Protein AF-A0A351D1F2-F1 (afdb_monomer)

Radius of gyration: 29.06 Å; Cα contacts (8 Å, |Δi|>4): 322; chains: 1; bounding box: 49×37×107 Å

Sequence (214 aa):
MNNKQIAATTITASLMAATLLISGVIGAQEQTVPGSGFAAIPGLVGGQDVTGPYEVVENWPKPLSESLPGHEGWTYSVTMDVFAESPDRVFLVQNGELPLIEERPDPIWLPELGRGMQYPNFRLPLRQAGGSIPNGDKLEDEGVGRPGIDWRYEHCVLVVDAGGNIVEEWSQWDHLWYRPHDIEISPYDPEKHVWIVDADGHFVAKFTNDGSEL

pLDDT: mean 84.26, std 18.61, range [39.56, 98.69]

Structure (mmCIF, N/CA/C/O backbone):
data_AF-A0A351D1F2-F1
#
_entry.id   AF-A0A351D1F2-F1
#
loop_
_atom_site.group_PDB
_atom_site.id
_atom_site.type_symbol
_atom_site.label_atom_id
_atom_site.label_alt_id
_atom_site.label_comp_id
_atom_site.label_asym_id
_atom_site.label_entity_id
_atom_site.label_seq_id
_atom_site.pdbx_PDB_ins_code
_atom_site.Cartn_x
_atom_site.Cartn_y
_atom_site.Cartn_z
_atom_site.occupancy
_atom_site.B_iso_or_equiv
_atom_site.auth_seq_id
_atom_site.auth_comp_id
_atom_site.auth_asym_id
_atom_site.auth_atom_id
_atom_site.pdbx_PDB_model_num
ATOM 1 N N . MET A 1 1 ? 20.630 -13.566 82.109 1.00 51.69 1 MET A N 1
ATOM 2 C CA . MET A 1 1 ? 19.947 -12.734 81.091 1.00 51.69 1 MET A CA 1
ATOM 3 C C . MET A 1 1 ? 18.543 -12.433 81.584 1.00 51.69 1 MET A C 1
ATOM 5 O O . MET A 1 1 ? 17.847 -13.362 81.966 1.00 51.69 1 MET A O 1
ATOM 9 N N . ASN A 1 2 ? 18.167 -11.155 81.669 1.00 47.19 2 ASN A N 1
ATOM 10 C CA . ASN A 1 2 ? 16.883 -10.720 82.237 1.00 47.19 2 ASN A CA 1
ATOM 11 C C . ASN A 1 2 ? 15.710 -11.026 81.289 1.00 47.19 2 ASN A C 1
ATOM 13 O O . ASN A 1 2 ? 15.848 -10.865 80.079 1.00 47.19 2 ASN A O 1
ATOM 17 N N . ASN A 1 3 ? 14.533 -11.355 81.834 1.00 50.91 3 ASN A N 1
ATOM 18 C CA . ASN A 1 3 ? 13.312 -11.702 81.078 1.00 50.91 3 ASN A CA 1
ATOM 19 C C . ASN A 1 3 ? 12.874 -10.636 80.048 1.00 50.91 3 ASN A C 1
ATOM 21 O O . ASN A 1 3 ? 12.208 -10.960 79.069 1.00 50.91 3 ASN A O 1
ATOM 25 N N . LYS A 1 4 ? 13.300 -9.375 80.216 1.00 47.03 4 LYS A N 1
ATOM 26 C CA . LYS A 1 4 ? 13.090 -8.289 79.240 1.00 47.03 4 LYS A CA 1
ATOM 27 C C . LYS A 1 4 ? 13.958 -8.413 77.977 1.00 47.03 4 LYS A C 1
ATOM 29 O O . LYS A 1 4 ? 13.533 -7.974 76.917 1.00 47.03 4 LYS A O 1
ATOM 34 N N . GLN A 1 5 ? 15.141 -9.024 78.071 1.00 45.56 5 GLN A N 1
ATOM 35 C CA . GLN A 1 5 ? 15.983 -9.309 76.904 1.00 45.56 5 GLN A CA 1
ATOM 36 C C . GLN A 1 5 ? 15.447 -10.498 76.106 1.00 45.56 5 GLN A C 1
ATOM 38 O O . GLN A 1 5 ? 15.465 -10.449 74.887 1.00 45.56 5 GLN A O 1
ATOM 43 N N . ILE A 1 6 ? 14.881 -11.509 76.775 1.00 52.81 6 ILE A N 1
ATOM 44 C CA . ILE A 1 6 ? 14.281 -12.674 76.107 1.00 52.81 6 ILE A CA 1
ATOM 45 C C . ILE A 1 6 ? 13.068 -12.242 75.267 1.00 52.81 6 ILE A C 1
ATOM 47 O O . ILE A 1 6 ? 13.008 -12.570 74.088 1.00 52.81 6 ILE A O 1
ATOM 51 N N . ALA A 1 7 ? 12.171 -11.415 75.816 1.00 49.50 7 ALA A N 1
ATOM 52 C CA . ALA A 1 7 ? 11.004 -10.911 75.083 1.00 49.50 7 ALA A CA 1
ATOM 53 C C . ALA A 1 7 ? 11.375 -10.045 73.861 1.00 49.50 7 ALA A C 1
ATOM 55 O O . ALA A 1 7 ? 10.758 -10.172 72.804 1.00 49.50 7 ALA A O 1
ATOM 56 N N . ALA A 1 8 ? 12.410 -9.204 73.969 1.00 46.81 8 ALA A N 1
ATOM 57 C CA . ALA A 1 8 ? 12.888 -8.398 72.846 1.00 46.81 8 ALA A CA 1
ATOM 58 C C . ALA A 1 8 ? 13.516 -9.265 71.738 1.00 46.81 8 ALA A C 1
ATOM 60 O O . ALA A 1 8 ? 13.273 -9.030 70.554 1.00 46.81 8 ALA A O 1
ATOM 61 N N . THR A 1 9 ? 14.261 -10.315 72.094 1.00 51.94 9 THR A N 1
ATOM 62 C CA . THR A 1 9 ? 14.858 -11.234 71.112 1.00 51.94 9 THR A CA 1
ATOM 63 C C . THR A 1 9 ? 13.798 -12.081 70.399 1.00 51.94 9 THR A C 1
ATOM 65 O O . THR A 1 9 ? 13.908 -12.294 69.193 1.00 51.94 9 THR A O 1
ATOM 68 N N . THR A 1 10 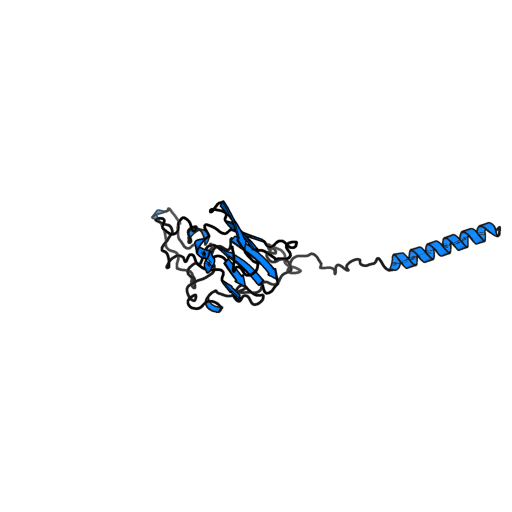? 12.727 -12.498 71.084 1.00 53.22 10 THR A N 1
ATOM 69 C CA . THR A 1 10 ? 11.648 -13.290 70.464 1.00 53.22 10 THR A CA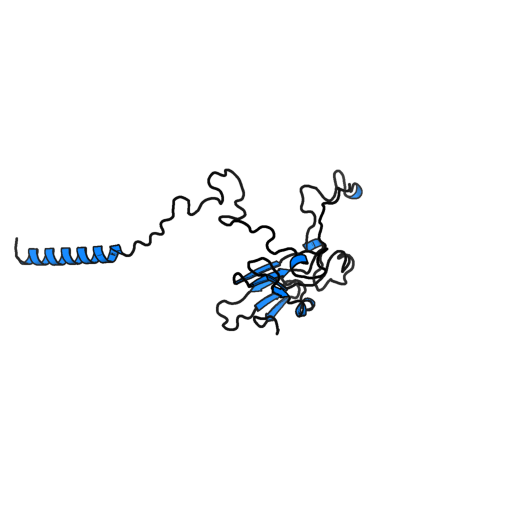 1
ATOM 70 C C . THR A 1 10 ? 10.791 -12.464 69.497 1.00 53.22 10 THR A C 1
ATOM 72 O O . THR A 1 10 ? 10.438 -12.957 68.427 1.00 53.22 10 THR A O 1
ATOM 75 N N . ILE A 1 11 ? 10.508 -11.192 69.808 1.00 54.59 11 ILE A N 1
ATOM 76 C CA . ILE A 1 11 ? 9.732 -10.304 68.919 1.00 54.59 11 ILE A CA 1
ATOM 77 C C . ILE A 1 11 ? 10.533 -9.963 67.653 1.00 54.59 11 ILE A C 1
ATOM 79 O 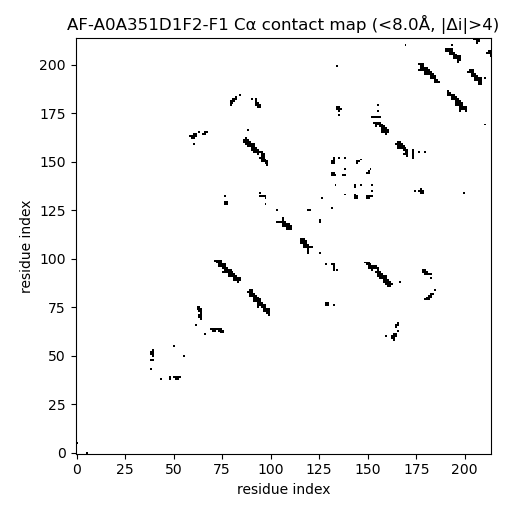O . ILE A 1 11 ? 9.989 -9.992 66.552 1.00 54.59 11 ILE A O 1
ATOM 83 N N . THR A 1 12 ? 11.842 -9.734 67.785 1.00 54.41 12 THR A N 1
ATOM 84 C CA . THR A 1 12 ? 12.715 -9.409 66.643 1.00 54.41 12 THR A CA 1
ATOM 85 C C . THR A 1 12 ? 12.908 -10.612 65.708 1.00 54.41 12 THR A C 1
ATOM 87 O O . THR A 1 12 ? 12.851 -10.461 64.490 1.00 54.41 12 THR A O 1
ATOM 90 N N . ALA A 1 13 ? 13.040 -11.826 66.259 1.00 54.19 13 ALA A N 1
ATOM 91 C CA . ALA A 1 13 ? 13.131 -13.054 65.464 1.00 54.19 13 ALA A CA 1
ATOM 92 C C . ALA A 1 13 ? 11.822 -13.377 64.717 1.00 54.19 13 ALA A C 1
ATOM 94 O O . ALA A 1 13 ? 11.857 -13.823 63.572 1.00 54.19 13 ALA A O 1
ATOM 95 N N . SER A 1 14 ? 10.670 -13.095 65.331 1.00 54.94 14 SER A N 1
ATOM 96 C CA . SER A 1 14 ? 9.350 -13.315 64.720 1.00 54.94 14 SER A CA 1
ATOM 97 C C . SER A 1 14 ? 9.074 -12.335 63.573 1.00 54.94 14 SER A C 1
ATOM 99 O O . SER A 1 14 ? 8.525 -12.724 62.545 1.00 54.94 14 SER A O 1
ATOM 101 N N . LEU A 1 15 ? 9.504 -11.075 63.715 1.00 53.22 15 LEU A N 1
ATOM 102 C CA . LEU A 1 15 ? 9.356 -10.055 62.674 1.00 53.22 15 LEU A CA 1
ATOM 103 C C . LEU A 1 15 ? 10.316 -10.291 61.494 1.00 53.22 15 LEU A C 1
ATOM 105 O O . LEU A 1 15 ? 9.923 -10.074 60.349 1.00 53.22 15 LEU A O 1
ATOM 109 N N . MET A 1 16 ? 11.530 -10.805 61.750 1.00 52.66 16 MET A N 1
ATOM 110 C CA . MET A 1 16 ? 12.455 -11.272 60.702 1.00 52.66 16 MET A CA 1
ATOM 111 C C . MET A 1 16 ? 11.923 -12.505 59.962 1.00 52.66 16 MET A C 1
ATOM 113 O O . MET A 1 16 ? 12.018 -12.564 58.741 1.00 52.66 16 MET A O 1
ATOM 117 N N . ALA A 1 17 ? 11.316 -13.468 60.662 1.00 54.16 17 ALA A N 1
ATOM 118 C CA . ALA A 1 17 ? 10.712 -14.640 60.023 1.00 54.16 17 ALA A CA 1
ATOM 119 C C . ALA A 1 17 ? 9.493 -14.271 59.154 1.00 54.16 17 ALA A C 1
ATOM 121 O O . ALA A 1 17 ? 9.333 -14.808 58.062 1.00 54.16 17 ALA A O 1
ATOM 122 N N . ALA A 1 18 ? 8.669 -13.311 59.591 1.00 55.03 18 ALA A N 1
ATOM 123 C CA . ALA A 1 18 ? 7.529 -12.827 58.811 1.00 55.03 18 ALA A CA 1
ATOM 124 C C . ALA A 1 18 ? 7.950 -12.004 57.577 1.00 55.03 18 ALA A C 1
ATOM 126 O O . ALA A 1 18 ? 7.342 -12.138 56.518 1.00 55.03 18 ALA A O 1
ATOM 127 N N . THR A 1 19 ? 9.018 -11.204 57.669 1.00 53.53 19 THR A N 1
ATOM 128 C CA . THR A 1 19 ? 9.564 -10.476 56.505 1.00 53.53 19 THR A CA 1
ATOM 129 C C . THR A 1 19 ? 10.278 -11.403 55.520 1.00 53.53 19 THR A C 1
ATOM 131 O O . THR A 1 19 ? 10.147 -11.207 54.317 1.00 53.53 19 THR A O 1
ATOM 134 N N . LEU A 1 20 ? 10.939 -12.468 55.984 1.00 52.06 20 LEU A N 1
ATOM 135 C CA . LEU A 1 20 ? 11.520 -13.499 55.111 1.00 52.06 20 LEU A CA 1
ATOM 136 C C . LEU A 1 20 ? 10.461 -14.341 54.375 1.00 52.06 20 LEU A C 1
ATOM 138 O O . LEU A 1 20 ? 10.719 -14.788 53.261 1.00 52.06 20 LEU A O 1
ATOM 142 N N . LEU A 1 21 ? 9.263 -14.514 54.946 1.00 50.41 21 LEU A N 1
ATOM 143 C CA . LEU A 1 21 ? 8.155 -15.232 54.300 1.00 50.41 21 LEU A CA 1
ATOM 144 C C . LEU A 1 21 ? 7.384 -14.376 53.279 1.00 50.41 21 LEU A C 1
ATOM 146 O O . LEU A 1 21 ? 6.877 -14.920 52.304 1.00 50.41 21 LEU A O 1
ATOM 150 N N . ILE A 1 22 ? 7.335 -13.051 53.453 1.00 49.88 22 ILE A N 1
ATOM 151 C CA . ILE A 1 22 ? 6.713 -12.129 52.481 1.00 49.88 22 ILE A CA 1
ATOM 152 C C . ILE A 1 22 ? 7.669 -11.830 51.313 1.00 49.88 22 ILE A C 1
ATOM 154 O O . ILE A 1 22 ? 7.234 -11.729 50.167 1.00 49.88 22 ILE A O 1
ATOM 158 N N . SER A 1 23 ? 8.979 -11.783 51.564 1.00 45.03 23 SER A N 1
ATOM 159 C CA . SER A 1 23 ? 9.993 -11.605 50.513 1.00 45.03 23 SER A CA 1
ATOM 160 C C . SER A 1 23 ? 10.193 -12.841 49.625 1.00 45.03 23 SER A C 1
ATOM 162 O O . SER A 1 23 ? 10.800 -12.732 48.566 1.00 45.03 23 SER A O 1
ATOM 164 N N . GLY A 1 24 ? 9.672 -14.010 50.018 1.00 43.47 24 GLY A N 1
ATOM 165 C CA . GLY A 1 24 ? 9.781 -15.257 49.250 1.00 43.47 24 GLY A CA 1
ATOM 166 C C . GLY A 1 24 ? 8.845 -15.370 48.040 1.00 43.47 24 GLY A C 1
ATOM 167 O O . GLY A 1 24 ? 8.938 -16.354 47.312 1.00 43.47 24 GLY A O 1
ATOM 168 N N . VAL A 1 25 ? 7.949 -14.399 47.814 1.00 49.19 25 VAL A N 1
ATOM 169 C CA . VAL A 1 25 ? 6.978 -14.416 46.695 1.00 49.19 25 VAL A CA 1
ATOM 170 C C . VAL A 1 25 ? 7.246 -13.312 45.660 1.00 49.19 25 VAL A C 1
ATOM 172 O O . VAL A 1 25 ? 6.655 -13.314 44.586 1.00 49.19 25 VAL A O 1
ATOM 175 N N . ILE A 1 26 ? 8.212 -12.419 45.896 1.00 49.19 26 ILE A N 1
ATOM 176 C CA . ILE A 1 26 ? 8.682 -11.470 44.872 1.00 49.19 26 ILE A CA 1
ATOM 177 C C . ILE A 1 26 ? 9.966 -12.033 44.268 1.00 49.19 26 ILE A C 1
ATOM 179 O O . ILE A 1 26 ? 11.075 -11.563 44.495 1.00 49.19 26 ILE A O 1
ATOM 183 N N . GLY A 1 27 ? 9.774 -13.124 43.538 1.00 47.28 27 GLY A N 1
ATOM 184 C CA . GLY A 1 27 ? 10.793 -13.817 42.768 1.00 47.28 27 GLY A CA 1
ATOM 185 C C . GLY A 1 27 ? 10.308 -14.092 41.352 1.00 47.28 27 GLY A C 1
ATOM 186 O O . GLY A 1 27 ? 10.607 -15.145 40.812 1.00 47.28 27 GLY A O 1
ATOM 187 N N . ALA A 1 28 ? 9.561 -13.167 40.743 1.00 45.38 28 ALA A N 1
ATOM 188 C CA . ALA A 1 28 ? 9.497 -13.091 39.287 1.00 45.38 28 ALA A CA 1
ATOM 189 C C . ALA A 1 28 ? 10.747 -12.345 38.800 1.00 45.38 28 ALA A C 1
ATOM 191 O O . ALA A 1 28 ? 10.679 -11.246 38.258 1.00 45.38 28 ALA A O 1
ATOM 192 N N . GLN A 1 29 ? 11.917 -12.928 39.060 1.00 45.16 29 GLN A N 1
ATOM 193 C CA . GLN A 1 29 ? 13.027 -12.708 38.158 1.00 45.16 29 GLN A CA 1
ATOM 194 C C . GLN A 1 29 ? 12.646 -13.540 36.942 1.00 45.16 29 GLN A C 1
ATOM 196 O O . GLN A 1 29 ? 12.665 -14.768 37.022 1.00 45.16 29 GLN A O 1
ATOM 201 N N . GLU A 1 30 ? 12.190 -12.878 35.875 1.00 48.12 30 GLU A N 1
ATOM 202 C CA . GLU A 1 30 ? 12.117 -13.497 34.556 1.00 48.12 30 GLU A CA 1
ATOM 203 C C . GLU A 1 30 ? 13.394 -14.307 34.391 1.00 48.12 30 GLU A C 1
ATOM 205 O O . GLU A 1 30 ? 14.506 -13.763 34.410 1.00 48.12 30 GLU A O 1
ATOM 210 N N . GLN A 1 31 ? 13.232 -15.627 34.340 1.00 43.44 31 GLN A N 1
ATOM 211 C CA . GLN A 1 31 ? 14.317 -16.521 34.023 1.00 43.44 31 GLN A CA 1
ATOM 212 C C . GLN A 1 31 ? 14.597 -16.281 32.546 1.00 43.44 31 GLN A C 1
ATOM 214 O O . GLN A 1 31 ? 14.077 -16.956 31.665 1.00 43.44 31 GLN A O 1
ATOM 219 N N . THR A 1 32 ? 15.375 -15.236 32.301 1.00 47.03 32 THR A N 1
ATOM 220 C CA . THR A 1 32 ? 16.049 -14.959 31.051 1.00 47.03 32 THR A CA 1
ATOM 221 C C . THR A 1 32 ? 16.937 -16.170 30.813 1.00 47.03 32 THR A C 1
ATOM 223 O O . THR A 1 32 ? 18.015 -16.322 31.391 1.00 47.03 32 THR A O 1
ATOM 226 N N . VAL A 1 33 ? 16.388 -17.140 30.078 1.00 47.12 33 VAL A N 1
ATOM 227 C CA . VAL A 1 33 ? 17.104 -18.339 29.650 1.00 47.12 33 VAL A CA 1
ATOM 228 C C . VAL A 1 33 ? 18.380 -17.845 28.969 1.00 47.12 33 VAL A C 1
ATOM 230 O O . VAL A 1 33 ? 18.284 -16.923 28.159 1.00 47.12 33 VAL A O 1
ATOM 233 N N . PRO A 1 34 ? 19.570 -18.390 29.273 1.00 39.56 34 PRO A N 1
ATOM 234 C CA . PRO A 1 34 ? 20.787 -18.017 28.556 1.00 39.56 34 PRO A CA 1
ATOM 235 C C . PRO A 1 34 ? 20.541 -18.111 27.035 1.00 39.56 34 PRO A C 1
ATOM 237 O O . PRO A 1 34 ? 20.334 -19.209 26.525 1.00 39.56 34 PRO A O 1
ATOM 240 N N . GLY A 1 35 ? 20.462 -16.958 26.349 1.00 45.78 35 GLY A N 1
ATOM 241 C CA . GLY A 1 35 ? 19.899 -16.818 24.990 1.00 45.78 35 GLY A CA 1
ATOM 242 C C . GLY A 1 35 ? 18.785 -15.761 24.829 1.00 45.78 35 GLY A C 1
ATOM 243 O O . GLY A 1 35 ? 18.452 -15.396 23.708 1.00 45.78 35 GLY A O 1
ATOM 244 N N . SER A 1 36 ? 18.252 -15.189 25.912 1.00 48.44 36 SER A N 1
ATOM 245 C CA . SER A 1 36 ? 17.121 -14.240 25.911 1.00 48.44 36 SER A CA 1
ATOM 246 C C . SER A 1 36 ? 17.496 -12.779 25.593 1.00 48.44 36 SER A C 1
ATOM 248 O O . SER A 1 36 ? 17.136 -11.850 26.315 1.00 48.44 36 SER A O 1
ATOM 250 N N . GLY A 1 37 ? 18.251 -12.587 24.517 1.00 63.25 37 GLY A N 1
ATOM 251 C CA . GLY A 1 37 ? 18.625 -11.285 23.972 1.00 63.25 37 GLY A CA 1
ATOM 252 C C . GLY A 1 37 ? 19.848 -11.404 23.076 1.00 63.25 37 GLY A C 1
ATOM 253 O O . GLY A 1 37 ? 20.888 -10.852 23.408 1.00 63.25 37 GLY A O 1
ATOM 254 N N . PHE A 1 38 ? 19.782 -12.206 22.013 1.00 51.38 38 PHE A N 1
ATOM 255 C CA . PHE A 1 38 ? 20.952 -12.538 21.201 1.00 51.38 38 PHE A CA 1
ATOM 256 C C . PHE A 1 38 ? 20.513 -12.807 19.764 1.00 51.38 38 PHE A C 1
ATOM 258 O O . PHE A 1 38 ? 19.404 -13.296 19.577 1.00 51.38 38 PHE A O 1
ATOM 265 N N . ALA A 1 39 ? 21.371 -12.432 18.804 1.00 52.03 39 ALA A N 1
ATOM 266 C CA . ALA A 1 39 ? 21.183 -12.551 17.355 1.00 52.03 39 ALA A CA 1
ATOM 267 C C . ALA A 1 39 ? 20.225 -13.682 16.956 1.00 52.03 39 ALA A C 1
ATOM 269 O O . ALA A 1 39 ? 20.381 -14.787 17.484 1.00 52.03 39 ALA A O 1
ATOM 270 N N . ALA A 1 40 ? 19.316 -13.434 16.001 1.00 56.75 40 ALA A N 1
ATOM 271 C CA . ALA A 1 40 ? 18.289 -14.392 15.560 1.00 56.75 40 ALA A CA 1
ATOM 272 C C . ALA A 1 40 ? 18.792 -15.830 15.378 1.00 56.75 40 ALA A C 1
ATOM 274 O O . ALA A 1 40 ? 18.047 -16.786 15.569 1.00 56.75 40 ALA A O 1
ATOM 275 N N . ILE A 1 41 ? 20.075 -15.990 15.035 1.00 57.12 41 ILE A N 1
ATOM 276 C CA . ILE A 1 41 ? 20.732 -17.279 14.855 1.00 57.12 41 ILE A CA 1
ATOM 277 C C . ILE A 1 41 ? 21.920 -17.412 15.827 1.00 57.12 41 ILE A C 1
ATOM 279 O O . ILE A 1 41 ? 22.978 -16.802 15.610 1.00 57.12 41 ILE A O 1
ATOM 283 N N . PRO A 1 42 ? 21.808 -18.259 16.870 1.00 57.34 42 PRO A N 1
ATOM 284 C CA . PRO A 1 42 ? 22.923 -18.580 17.753 1.00 57.34 42 PRO A CA 1
ATOM 285 C C . PRO A 1 42 ? 24.131 -19.123 16.971 1.00 57.34 42 PRO A C 1
ATOM 287 O O . PRO A 1 42 ? 24.053 -20.164 16.323 1.00 57.34 42 PRO A O 1
ATOM 290 N N . GLY A 1 43 ? 25.271 -18.429 17.052 1.00 61.69 43 GLY A N 1
ATOM 291 C CA . GLY A 1 43 ? 26.533 -18.840 16.416 1.00 61.69 43 GLY A CA 1
ATOM 292 C C . GLY A 1 43 ? 26.841 -18.195 15.059 1.00 61.69 43 GLY A C 1
ATOM 293 O O . GLY A 1 43 ? 27.901 -18.475 14.496 1.00 61.69 43 GLY A O 1
ATOM 294 N N . LEU A 1 44 ? 25.979 -17.311 14.545 1.00 56.19 44 LEU A N 1
ATOM 295 C CA . LEU A 1 44 ? 26.253 -16.568 13.313 1.00 56.19 44 LEU A CA 1
ATOM 296 C C . LEU A 1 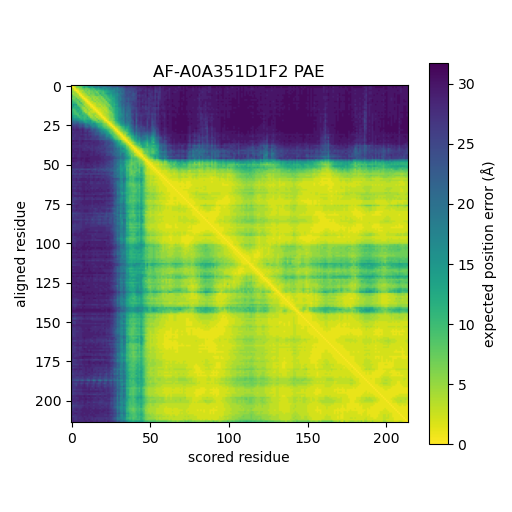44 ? 27.227 -15.404 13.583 1.00 56.19 44 LEU A C 1
ATOM 298 O O . LEU A 1 44 ? 26.945 -14.507 14.376 1.00 56.19 44 LEU A O 1
ATOM 302 N N . VAL A 1 45 ? 28.390 -15.408 12.924 1.00 42.59 45 VAL A N 1
ATOM 303 C CA . VAL A 1 45 ? 29.354 -14.295 12.953 1.00 42.59 45 VAL A CA 1
ATOM 304 C C . VAL A 1 45 ? 29.188 -13.484 11.670 1.00 42.59 45 VAL A C 1
ATOM 306 O O . VAL A 1 45 ? 29.572 -13.940 10.596 1.00 42.59 45 VAL A O 1
ATOM 309 N N . GLY A 1 46 ? 28.643 -12.271 11.791 1.00 55.81 46 GLY A N 1
ATOM 310 C CA . GLY A 1 46 ? 28.332 -11.402 10.653 1.00 55.81 46 GLY A CA 1
ATOM 311 C C . GLY A 1 46 ? 26.915 -11.616 10.106 1.00 55.81 46 GLY A C 1
ATOM 312 O O . GLY A 1 46 ? 26.430 -12.737 10.007 1.00 55.81 46 GLY A O 1
ATOM 313 N N . GLY A 1 47 ? 26.252 -10.504 9.784 1.00 58.84 47 GLY A N 1
ATOM 314 C CA . GLY A 1 47 ? 24.833 -10.411 9.425 1.00 58.84 47 GLY A CA 1
ATOM 315 C C . GLY A 1 47 ? 24.240 -9.117 9.995 1.00 58.84 47 GLY A C 1
ATOM 316 O O . GLY A 1 47 ? 24.792 -8.569 10.946 1.00 58.84 47 GLY A O 1
ATOM 317 N N . GLN A 1 48 ? 23.162 -8.595 9.404 1.00 67.19 48 GLN A N 1
ATOM 318 C CA . GLN A 1 48 ? 22.451 -7.417 9.934 1.00 67.19 48 GLN A CA 1
ATOM 319 C C . GLN A 1 48 ? 21.317 -7.776 10.901 1.00 67.19 48 GLN A C 1
ATOM 321 O O . GLN A 1 48 ? 20.673 -6.866 11.405 1.00 67.19 48 GLN A O 1
ATOM 326 N N . ASP A 1 49 ? 21.077 -9.071 11.152 1.00 71.31 49 ASP A N 1
ATOM 327 C CA . ASP A 1 49 ? 19.974 -9.539 12.002 1.00 71.31 49 ASP A CA 1
ATOM 328 C C . ASP A 1 49 ? 18.633 -8.872 11.633 1.00 71.31 49 ASP A C 1
ATOM 330 O O . ASP A 1 49 ? 17.892 -8.395 12.485 1.00 71.31 49 ASP A O 1
ATOM 334 N N . VAL A 1 50 ? 18.379 -8.757 10.320 1.00 73.56 50 VAL A N 1
ATOM 335 C CA . VAL A 1 50 ? 17.353 -7.865 9.741 1.00 73.56 50 VAL A CA 1
ATOM 336 C C . VAL A 1 50 ? 15.955 -8.152 10.292 1.00 73.56 50 VAL A C 1
ATOM 338 O O . VAL A 1 50 ? 15.141 -7.241 10.406 1.00 73.56 50 VAL A O 1
ATOM 341 N N . THR A 1 51 ? 15.683 -9.404 10.649 1.00 75.31 51 THR A N 1
ATOM 342 C CA . THR A 1 51 ? 14.381 -9.875 11.134 1.00 75.31 51 THR A CA 1
ATOM 343 C C . THR A 1 51 ? 14.340 -10.022 12.655 1.00 75.31 51 THR A C 1
ATOM 345 O O . THR A 1 51 ? 13.269 -10.238 13.220 1.00 75.31 51 THR A O 1
ATOM 348 N N . GLY A 1 52 ? 15.483 -9.898 13.341 1.00 78.19 52 GLY A N 1
ATOM 349 C CA . GLY A 1 52 ? 15.602 -10.182 14.766 1.00 78.19 52 GLY A CA 1
ATOM 350 C C . GLY A 1 52 ? 15.022 -11.561 15.127 1.00 78.19 52 GLY A C 1
ATOM 351 O O . GLY A 1 52 ? 15.109 -12.495 14.336 1.00 78.19 52 GLY A O 1
ATOM 352 N N . PRO A 1 53 ? 14.373 -11.722 16.292 1.00 75.38 53 PRO A N 1
ATOM 353 C CA . PRO A 1 53 ? 13.902 -13.026 16.771 1.00 75.38 53 PRO A CA 1
ATOM 354 C C . PRO A 1 53 ? 12.713 -13.608 15.981 1.00 75.38 53 PRO A C 1
ATOM 356 O O . PRO A 1 53 ? 12.151 -14.618 16.403 1.00 75.38 53 PRO A O 1
ATOM 359 N N . TYR A 1 54 ? 12.283 -12.959 14.896 1.00 76.56 54 TYR A N 1
ATOM 360 C CA . TYR A 1 54 ? 11.112 -13.348 14.124 1.00 76.56 54 TYR A CA 1
ATOM 361 C C . TYR A 1 54 ? 11.495 -14.186 12.904 1.00 76.56 54 TYR A C 1
ATOM 363 O O . TYR A 1 54 ? 12.407 -13.841 12.149 1.00 76.56 54 TYR A O 1
ATOM 371 N N . GLU A 1 55 ? 10.731 -15.255 12.689 1.00 82.00 55 GLU A N 1
ATOM 372 C CA . GLU A 1 55 ? 10.709 -15.991 11.427 1.00 82.00 55 GLU A CA 1
ATOM 373 C C . GLU A 1 55 ? 9.784 -15.257 10.452 1.00 82.00 55 GLU A C 1
ATOM 375 O O . GLU A 1 55 ? 8.609 -15.027 10.752 1.00 82.00 55 GLU A O 1
ATOM 380 N N . VAL A 1 56 ? 10.312 -14.863 9.293 1.00 85.38 56 VAL A N 1
ATOM 381 C CA . VAL A 1 56 ? 9.523 -14.167 8.270 1.00 85.38 56 VAL A CA 1
ATOM 382 C C . VAL A 1 56 ? 8.578 -15.155 7.601 1.00 85.38 56 VAL A C 1
ATOM 384 O O . VAL A 1 56 ? 8.997 -16.208 7.123 1.00 85.38 56 VAL A O 1
ATOM 387 N N . VAL A 1 57 ? 7.302 -14.782 7.522 1.00 87.75 57 VAL A N 1
ATOM 388 C CA . VAL A 1 57 ? 6.333 -15.493 6.691 1.00 87.75 57 VAL A CA 1
ATOM 389 C C . VAL A 1 57 ? 6.576 -15.081 5.244 1.00 87.75 57 VAL A C 1
ATOM 391 O O . VAL A 1 57 ? 6.322 -13.942 4.855 1.00 87.75 57 VAL A O 1
ATOM 394 N N . GLU A 1 58 ? 7.123 -16.000 4.455 1.00 88.44 58 GLU A N 1
ATOM 395 C CA . GLU A 1 58 ? 7.337 -15.766 3.029 1.00 88.44 58 GLU A CA 1
ATOM 396 C C . GLU A 1 58 ? 6.007 -15.471 2.326 1.00 88.44 58 GLU A C 1
ATOM 398 O O . GLU A 1 58 ? 4.991 -16.107 2.607 1.00 88.44 58 GLU A O 1
ATOM 403 N N . ASN A 1 59 ? 6.033 -14.530 1.378 1.00 89.31 59 ASN A N 1
ATOM 404 C CA . ASN A 1 59 ? 4.864 -14.118 0.593 1.00 89.31 59 ASN A CA 1
ATOM 405 C C . ASN A 1 59 ? 3.679 -13.637 1.448 1.00 89.31 59 ASN A C 1
ATOM 407 O O . ASN A 1 59 ? 2.527 -13.872 1.092 1.00 89.31 59 ASN A O 1
ATOM 411 N N . TRP A 1 60 ? 3.962 -12.976 2.573 1.00 93.56 60 TRP A N 1
ATOM 412 C CA . TRP A 1 60 ? 2.979 -12.193 3.313 1.00 93.56 60 TRP A CA 1
ATOM 413 C C . TRP A 1 60 ? 3.257 -10.686 3.123 1.00 93.56 60 TRP A C 1
ATOM 415 O O . TRP A 1 60 ? 4.397 -10.261 3.336 1.00 93.56 60 TRP A O 1
ATOM 425 N N . PRO A 1 61 ? 2.254 -9.869 2.752 1.00 96.06 61 PRO A N 1
ATOM 426 C CA . PRO A 1 61 ? 0.945 -10.287 2.252 1.00 96.06 61 PRO A CA 1
ATOM 427 C C . PRO A 1 61 ? 1.075 -11.063 0.931 1.00 96.06 61 PRO A C 1
ATOM 429 O O . PRO A 1 61 ? 2.089 -10.970 0.231 1.00 96.06 61 PRO A O 1
ATOM 432 N N . LYS A 1 62 ? 0.055 -11.861 0.608 1.00 97.06 62 LYS A N 1
ATOM 433 C CA . LYS A 1 62 ? 0.036 -12.668 -0.616 1.00 97.06 62 LYS A CA 1
ATOM 434 C C . LYS A 1 62 ? -0.039 -11.776 -1.850 1.00 97.06 62 LYS A C 1
ATOM 436 O O . LYS A 1 62 ? -0.516 -10.649 -1.750 1.00 97.06 62 LYS A O 1
ATOM 441 N N . PRO A 1 63 ? 0.385 -12.259 -3.031 1.00 96.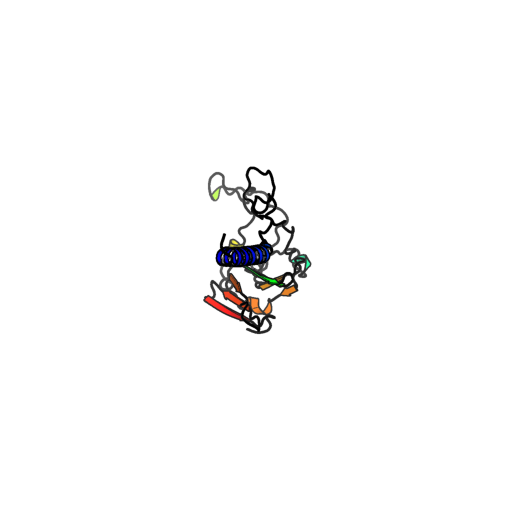69 63 PRO A N 1
ATOM 442 C CA . PRO A 1 63 ? 0.193 -11.529 -4.279 1.00 96.69 63 PRO A CA 1
ATOM 443 C C . PRO A 1 63 ? -1.247 -11.021 -4.438 1.00 96.69 63 PRO A C 1
ATOM 445 O O . PRO A 1 63 ? -2.193 -11.749 -4.131 1.00 96.69 63 PRO A O 1
ATOM 448 N N . LEU A 1 64 ? -1.411 -9.804 -4.976 1.00 97.12 64 LEU A N 1
ATOM 449 C CA . LEU A 1 64 ? -2.730 -9.194 -5.208 1.00 97.12 64 LEU A CA 1
ATOM 450 C C . LEU A 1 64 ? -3.678 -10.148 -5.946 1.00 97.12 64 LEU A C 1
ATOM 452 O O . LEU A 1 64 ? -4.845 -10.261 -5.587 1.00 97.12 64 LEU A O 1
ATOM 456 N N . SER A 1 65 ? -3.153 -10.894 -6.920 1.00 97.19 65 SER A N 1
ATOM 457 C CA . SER A 1 65 ? -3.893 -11.868 -7.727 1.00 97.19 65 SER A CA 1
ATOM 458 C C . SER A 1 65 ? -4.518 -13.031 -6.954 1.00 97.19 65 SER A C 1
ATOM 460 O O . SER A 1 65 ? -5.423 -13.676 -7.478 1.00 97.19 65 SER A O 1
ATOM 462 N N . GLU A 1 66 ? -4.083 -13.315 -5.723 1.00 97.00 66 GLU A N 1
ATOM 463 C CA . GLU A 1 66 ? -4.718 -14.345 -4.892 1.00 97.00 66 GLU A CA 1
ATOM 464 C C . GLU A 1 66 ? -6.028 -13.869 -4.252 1.00 97.00 66 GLU A C 1
ATOM 466 O O . GLU A 1 66 ? -6.878 -14.701 -3.934 1.00 97.00 66 GLU A O 1
ATOM 471 N N . SER A 1 67 ? -6.204 -12.556 -4.063 1.00 97.50 67 SER A N 1
ATOM 472 C CA . SER A 1 67 ? -7.405 -11.981 -3.432 1.00 97.50 67 SER A CA 1
ATOM 473 C C . SER A 1 67 ? -8.250 -11.143 -4.397 1.00 97.50 67 SER A C 1
ATOM 475 O O . SER A 1 67 ? -9.471 -11.122 -4.272 1.00 97.50 67 SER A O 1
ATOM 477 N N . LEU A 1 68 ? -7.623 -10.493 -5.381 1.00 97.00 68 LEU A N 1
ATOM 478 C CA . LEU A 1 68 ? -8.258 -9.547 -6.295 1.00 97.00 68 LEU A CA 1
ATOM 479 C C . LEU A 1 68 ? -8.291 -10.103 -7.731 1.00 97.00 68 LEU A C 1
ATOM 481 O O . LEU A 1 68 ? -7.242 -10.277 -8.361 1.00 97.00 68 LEU A O 1
ATOM 485 N N . PRO A 1 69 ? -9.481 -10.352 -8.308 1.00 96.12 69 PRO A N 1
ATOM 486 C CA . PRO A 1 69 ? -9.605 -10.764 -9.704 1.00 96.12 69 PRO A CA 1
ATOM 487 C C . PRO A 1 69 ? -8.991 -9.740 -10.671 1.00 96.12 69 PRO A C 1
ATOM 489 O O . PRO A 1 69 ? -9.148 -8.533 -10.487 1.00 96.12 69 PRO A O 1
ATOM 492 N N . GLY A 1 70 ? -8.313 -10.200 -11.727 1.00 96.12 70 GLY A N 1
ATOM 493 C CA . GLY A 1 70 ? -7.725 -9.317 -12.745 1.00 96.12 70 GLY A CA 1
ATOM 494 C C . GLY A 1 70 ? -6.405 -8.647 -12.340 1.00 96.12 70 GLY A C 1
ATOM 495 O O . GLY A 1 70 ? -5.978 -7.700 -13.003 1.00 96.12 70 GLY A O 1
ATOM 496 N N . HIS A 1 71 ? -5.771 -9.108 -11.257 1.00 97.38 71 HIS A N 1
ATOM 497 C CA . HIS A 1 71 ? -4.507 -8.571 -10.737 1.00 97.38 71 HIS A CA 1
ATOM 498 C C . HIS A 1 71 ? -3.300 -9.477 -11.026 1.00 97.38 71 HIS A C 1
ATOM 500 O O . HIS A 1 71 ? -2.234 -9.287 -10.454 1.00 97.38 71 HIS A O 1
ATOM 506 N N . GLU A 1 72 ? -3.420 -10.451 -11.932 1.00 96.75 72 GLU A N 1
ATOM 507 C CA . GLU A 1 72 ? -2.343 -11.393 -12.283 1.00 96.75 72 GLU A CA 1
ATOM 508 C C . GLU A 1 72 ? -1.086 -10.682 -12.803 1.00 96.75 72 GLU A C 1
ATOM 510 O O . GLU A 1 72 ? 0.026 -11.140 -12.566 1.00 96.75 72 GLU A O 1
ATOM 515 N N . GLY A 1 73 ? -1.262 -9.541 -13.477 1.00 96.69 73 GLY A N 1
ATOM 516 C CA . GLY A 1 73 ? -0.176 -8.698 -13.981 1.00 96.69 73 GLY A CA 1
ATOM 517 C C . GLY A 1 73 ? 0.193 -7.522 -13.076 1.00 96.69 73 GLY A C 1
ATOM 518 O O . GLY A 1 73 ? 0.899 -6.628 -13.539 1.00 96.69 73 GLY A O 1
ATOM 519 N N . TRP A 1 74 ? -0.286 -7.481 -11.830 1.00 97.12 74 TRP A N 1
ATOM 520 C CA . TRP A 1 74 ? -0.158 -6.330 -10.932 1.00 97.12 74 TRP A CA 1
ATOM 521 C C . TRP A 1 74 ? 0.333 -6.741 -9.543 1.00 97.12 74 TRP A C 1
ATOM 523 O O . TRP A 1 74 ? 0.174 -7.875 -9.099 1.00 97.12 74 TRP A O 1
ATOM 533 N N . THR A 1 75 ? 0.988 -5.814 -8.854 1.00 95.88 75 THR A N 1
ATOM 534 C CA . THR A 1 75 ? 1.526 -6.023 -7.509 1.00 95.88 75 THR A CA 1
ATOM 535 C C . THR A 1 75 ? 1.469 -4.734 -6.697 1.00 95.88 75 THR A C 1
ATOM 537 O O . THR A 1 75 ? 1.270 -3.647 -7.253 1.00 95.88 75 THR A O 1
ATOM 540 N N . TYR A 1 76 ? 1.670 -4.867 -5.387 1.00 95.19 76 TYR A N 1
ATOM 541 C CA . TYR A 1 76 ? 1.757 -3.749 -4.457 1.00 95.19 76 TYR A CA 1
ATOM 542 C C . TYR A 1 76 ? 2.773 -2.705 -4.928 1.00 95.19 76 TYR A C 1
ATOM 544 O O . TYR A 1 76 ? 3.797 -3.005 -5.565 1.00 95.19 76 TYR A O 1
ATOM 552 N N . SER A 1 77 ? 2.475 -1.458 -4.604 1.00 93.75 77 SER A N 1
ATOM 553 C CA . SER A 1 77 ? 3.300 -0.315 -4.955 1.00 93.75 77 SER A CA 1
ATOM 554 C C . SER A 1 77 ? 4.106 0.158 -3.744 1.00 93.75 77 SER A C 1
ATOM 556 O O . SER A 1 77 ? 4.551 -0.633 -2.915 1.00 93.75 77 SER A O 1
ATOM 558 N N . VAL A 1 78 ? 4.378 1.457 -3.666 1.00 92.88 78 VAL A N 1
ATOM 559 C CA . VAL A 1 78 ? 5.038 2.087 -2.531 1.00 92.88 78 VAL A CA 1
ATOM 560 C C . VAL A 1 78 ? 4.099 2.060 -1.336 1.00 92.88 78 VAL A C 1
ATOM 562 O O . VAL A 1 78 ? 3.270 2.955 -1.193 1.00 92.88 78 VAL A O 1
ATOM 565 N N . THR A 1 79 ? 4.243 1.051 -0.482 1.00 94.25 79 THR A N 1
ATOM 566 C CA . THR A 1 79 ? 3.645 1.052 0.852 1.00 94.25 79 THR A CA 1
ATOM 567 C C . THR A 1 79 ? 4.309 2.144 1.680 1.00 94.25 79 THR A C 1
ATOM 569 O O . THR A 1 79 ? 5.521 2.112 1.903 1.00 94.25 79 THR A O 1
ATOM 572 N N . MET A 1 80 ? 3.523 3.137 2.075 1.00 94.81 80 MET A N 1
ATOM 573 C CA . MET A 1 80 ? 3.972 4.254 2.896 1.00 94.81 80 MET A CA 1
ATOM 574 C C . MET A 1 80 ? 3.874 3.918 4.377 1.00 94.81 80 MET A C 1
ATOM 576 O O . MET A 1 80 ? 4.768 4.295 5.131 1.00 94.81 80 MET A O 1
ATOM 580 N N . ASP A 1 81 ? 2.838 3.169 4.761 1.00 97.75 81 ASP A N 1
ATOM 581 C CA . ASP A 1 81 ? 2.632 2.768 6.144 1.00 97.75 81 ASP A CA 1
ATOM 582 C C . ASP A 1 81 ? 1.874 1.440 6.274 1.00 97.75 81 ASP A C 1
ATOM 584 O O . ASP A 1 81 ? 1.162 1.002 5.360 1.00 97.75 81 ASP A O 1
ATOM 588 N N . VAL A 1 82 ? 2.074 0.790 7.419 1.00 97.50 82 VAL A N 1
ATOM 589 C CA . VAL A 1 82 ? 1.442 -0.464 7.819 1.00 97.50 82 VAL A CA 1
ATOM 590 C C . VAL A 1 82 ? 0.993 -0.348 9.271 1.00 97.50 82 VAL A C 1
ATOM 592 O O . VAL A 1 82 ? 1.827 -0.274 10.174 1.00 97.50 82 VAL A O 1
ATOM 595 N N . PHE A 1 83 ? -0.315 -0.440 9.512 1.00 98.31 83 PHE A N 1
ATOM 596 C CA . PHE A 1 83 ? -0.885 -0.368 10.858 1.00 98.31 83 PHE A CA 1
ATOM 597 C C . PHE A 1 83 ? -1.663 -1.637 11.201 1.00 98.31 83 PHE A C 1
ATOM 599 O O . PHE A 1 83 ? -2.649 -1.982 10.554 1.00 98.31 83 PHE A O 1
ATOM 606 N N . ALA A 1 84 ? -1.243 -2.342 12.250 1.00 97.44 84 ALA A N 1
ATOM 607 C CA . ALA A 1 84 ? -1.920 -3.547 12.719 1.00 97.44 84 ALA A CA 1
ATOM 608 C C . ALA A 1 84 ? -2.915 -3.212 13.840 1.00 97.44 84 ALA A C 1
ATOM 610 O O . ALA A 1 84 ? -2.518 -3.038 14.992 1.00 97.44 84 ALA A O 1
ATOM 611 N N . GLU A 1 85 ? -4.215 -3.176 13.529 1.00 97.50 85 GLU A N 1
ATOM 612 C CA . GLU A 1 85 ? -5.256 -3.072 14.563 1.00 97.50 85 GLU A CA 1
ATOM 613 C C . GLU A 1 85 ? -5.403 -4.400 15.318 1.00 97.50 85 GLU A C 1
ATOM 615 O O . GLU A 1 85 ? -5.564 -4.435 16.540 1.00 97.50 85 GLU A O 1
ATOM 620 N N . SER A 1 86 ? -5.327 -5.511 14.585 1.00 97.31 86 SER A N 1
ATOM 621 C CA . SER A 1 86 ? -5.321 -6.870 15.120 1.00 97.31 86 SER A CA 1
ATOM 622 C C . SER A 1 86 ? -4.590 -7.818 14.156 1.00 97.31 86 SER A C 1
ATOM 624 O O . SER A 1 86 ? -4.320 -7.423 13.021 1.00 97.31 86 SER A O 1
ATOM 626 N N . PRO A 1 87 ? -4.289 -9.071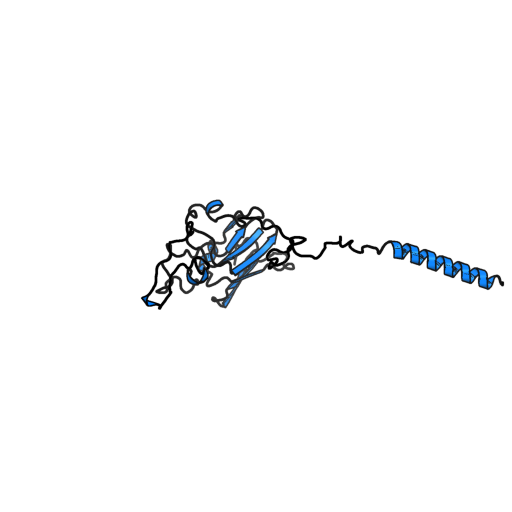 14.553 1.00 95.56 87 PRO A N 1
ATOM 627 C CA . PRO A 1 87 ? -3.676 -10.043 13.646 1.00 95.56 87 PRO A CA 1
ATOM 628 C C . PRO A 1 87 ? -4.455 -10.257 12.342 1.00 95.56 87 PRO A C 1
ATOM 630 O O . PRO A 1 87 ? -3.839 -10.489 11.312 1.00 95.56 87 PRO A O 1
ATOM 633 N N . ASP A 1 88 ? -5.785 -10.141 12.379 1.00 98.12 88 ASP A N 1
ATOM 634 C CA . ASP A 1 88 ? -6.665 -10.373 11.227 1.00 98.12 88 ASP A CA 1
ATOM 635 C C . ASP A 1 88 ? -7.125 -9.072 10.549 1.00 98.12 88 ASP A C 1
ATOM 637 O O . ASP A 1 88 ? -7.996 -9.099 9.681 1.00 98.12 88 ASP A O 1
ATOM 641 N N . ARG A 1 89 ? -6.565 -7.926 10.958 1.00 98.19 89 ARG A N 1
ATOM 642 C CA . ARG A 1 89 ? -6.906 -6.616 10.405 1.00 98.19 89 ARG A CA 1
ATOM 643 C C . ARG A 1 89 ? -5.689 -5.693 10.410 1.00 98.19 89 ARG A C 1
ATOM 645 O O . ARG A 1 89 ? -5.480 -4.913 11.344 1.00 98.19 89 ARG A O 1
ATOM 652 N N . VAL A 1 90 ? -4.861 -5.833 9.377 1.00 98.44 90 VAL A N 1
ATOM 653 C CA . VAL A 1 90 ? -3.648 -5.037 9.170 1.00 98.44 90 VAL A CA 1
ATOM 654 C C . VAL A 1 90 ? -3.831 -4.133 7.962 1.00 98.44 90 VAL A C 1
ATOM 656 O O . VAL A 1 90 ? -3.979 -4.605 6.839 1.00 98.44 90 VAL A O 1
ATOM 659 N N . PHE A 1 91 ? -3.809 -2.829 8.193 1.00 98.62 91 PHE A N 1
ATOM 660 C CA . PHE A 1 91 ? -3.897 -1.818 7.156 1.00 98.62 91 PHE A CA 1
ATOM 661 C C . PHE A 1 91 ? -2.580 -1.696 6.399 1.00 98.62 91 PHE A C 1
ATOM 663 O O . PHE A 1 91 ? -1.508 -1.657 7.002 1.00 98.62 91 PHE A O 1
ATOM 670 N N . LEU A 1 92 ? -2.686 -1.572 5.083 1.00 98.12 92 LEU A N 1
ATOM 671 C CA . LEU A 1 92 ? -1.618 -1.214 4.167 1.00 98.12 92 LEU A CA 1
ATOM 672 C C . LEU A 1 92 ? -2.033 0.074 3.462 1.00 98.12 92 LEU A C 1
ATOM 674 O O . LEU A 1 92 ? -3.035 0.095 2.744 1.00 98.12 92 LEU A O 1
ATOM 678 N N . VAL A 1 93 ? -1.251 1.133 3.646 1.00 97.81 93 VAL A N 1
ATOM 679 C CA . VAL A 1 93 ? -1.424 2.391 2.919 1.00 97.81 93 VAL A CA 1
ATOM 680 C C . VAL A 1 93 ? -0.334 2.491 1.869 1.00 97.81 93 VAL A C 1
ATOM 682 O O . VAL A 1 93 ? 0.853 2.387 2.183 1.00 97.81 93 VAL A O 1
ATOM 685 N N . GLN A 1 94 ? -0.721 2.666 0.610 1.00 96.06 94 GLN A N 1
ATOM 686 C CA . GLN A 1 94 ? 0.197 2.671 -0.522 1.00 96.06 94 GLN A CA 1
ATOM 687 C C . GLN A 1 94 ? -0.206 3.664 -1.611 1.00 96.06 94 GLN A C 1
ATOM 689 O O . GLN A 1 94 ? -1.356 4.080 -1.717 1.00 96.06 94 GLN A O 1
ATOM 694 N N . ASN A 1 95 ? 0.749 3.987 -2.480 1.00 93.38 95 ASN A N 1
ATOM 695 C CA . ASN A 1 95 ? 0.466 4.703 -3.719 1.00 93.38 95 ASN A CA 1
ATOM 696 C C . ASN A 1 95 ? 0.106 3.711 -4.820 1.00 93.38 95 ASN A C 1
ATOM 698 O O . ASN A 1 95 ? 0.998 3.289 -5.555 1.00 93.38 95 ASN A O 1
ATOM 702 N N . GLY A 1 96 ? -1.171 3.368 -4.948 1.00 94.62 96 GLY A N 1
ATOM 703 C CA . GLY A 1 96 ? -1.690 2.585 -6.064 1.00 94.62 96 GLY A CA 1
ATOM 704 C C . GLY A 1 96 ? -1.032 1.212 -6.243 1.00 94.62 96 GLY A C 1
ATOM 705 O O . GLY A 1 96 ? -0.643 0.541 -5.289 1.00 94.62 96 GLY A O 1
ATOM 706 N N . GLU A 1 97 ? -0.838 0.826 -7.500 1.00 96.50 97 GLU A N 1
ATOM 707 C CA . GLU A 1 97 ? -0.304 -0.466 -7.915 1.00 96.50 97 GLU A CA 1
ATOM 708 C C . GLU A 1 97 ? 0.672 -0.333 -9.077 1.00 96.50 97 GLU A C 1
ATOM 710 O O . GLU A 1 97 ? 0.625 0.605 -9.882 1.00 96.50 97 GLU A O 1
ATOM 715 N N . LEU A 1 98 ? 1.531 -1.337 -9.211 1.00 96.31 98 LEU A N 1
ATOM 716 C CA . LEU A 1 98 ? 2.548 -1.388 -10.248 1.00 96.31 98 LEU A CA 1
ATOM 717 C C . LEU A 1 98 ? 2.486 -2.716 -11.010 1.00 96.31 98 LEU A C 1
ATOM 719 O O . LEU A 1 98 ? 2.125 -3.738 -10.423 1.00 96.31 98 LEU A O 1
ATOM 723 N N . PRO A 1 99 ? 2.904 -2.754 -12.286 1.00 95.62 99 PRO A N 1
ATOM 724 C CA . PRO A 1 99 ? 2.906 -3.985 -13.066 1.00 95.62 99 PRO A CA 1
ATOM 725 C C . PRO A 1 99 ? 3.832 -5.025 -12.427 1.00 95.62 99 PRO A C 1
ATOM 727 O O . PRO A 1 99 ? 4.945 -4.703 -12.007 1.00 95.62 99 PRO A O 1
ATOM 730 N N . LEU A 1 100 ? 3.404 -6.276 -12.333 1.00 94.75 100 LEU A N 1
ATOM 731 C CA . LEU A 1 100 ? 4.248 -7.361 -11.848 1.00 94.75 100 LEU A CA 1
ATOM 732 C C . LEU A 1 100 ? 5.393 -7.597 -12.842 1.00 94.75 100 LEU A C 1
ATOM 734 O O . LEU A 1 100 ? 5.175 -7.695 -14.048 1.00 94.75 100 LEU A O 1
ATOM 738 N N . ILE A 1 101 ? 6.623 -7.691 -12.336 1.00 92.12 101 ILE A N 1
ATOM 739 C CA . ILE A 1 101 ? 7.781 -8.062 -13.151 1.00 92.12 101 ILE A CA 1
ATOM 740 C C . ILE A 1 101 ? 8.216 -9.465 -12.744 1.00 92.12 101 ILE A C 1
ATOM 742 O O . ILE A 1 101 ? 8.916 -9.633 -11.747 1.00 92.12 101 ILE A O 1
ATOM 746 N N . GLU A 1 102 ? 7.769 -10.461 -13.505 1.00 89.88 102 GLU A N 1
ATOM 747 C CA . GLU A 1 102 ? 8.036 -11.879 -13.224 1.00 89.88 102 GLU A CA 1
ATOM 748 C C . GLU A 1 102 ? 9.500 -12.251 -13.478 1.00 89.88 102 GLU A C 1
ATOM 750 O O . GLU A 1 102 ? 10.111 -12.993 -12.711 1.00 89.88 102 GLU A O 1
ATOM 755 N N . GLU A 1 103 ? 10.086 -11.688 -14.536 1.00 90.44 103 GLU A N 1
ATOM 756 C CA . GLU A 1 103 ? 11.450 -11.982 -14.955 1.00 90.44 103 GLU A CA 1
ATOM 757 C C . GLU A 1 103 ? 12.274 -10.702 -15.077 1.00 90.44 103 GLU A C 1
ATOM 759 O O . GLU A 1 103 ? 11.818 -9.678 -15.592 1.00 90.44 103 GLU A O 1
ATOM 764 N N . ARG A 1 104 ? 13.529 -10.755 -14.617 1.00 89.12 104 ARG A N 1
ATOM 765 C CA . ARG A 1 104 ? 14.469 -9.645 -14.792 1.00 89.12 104 ARG A CA 1
ATOM 766 C C . ARG A 1 104 ? 14.838 -9.538 -16.280 1.00 89.12 104 ARG A C 1
ATOM 768 O O . ARG A 1 104 ? 15.429 -10.483 -16.798 1.00 89.12 104 ARG A O 1
ATOM 775 N N . PRO A 1 105 ? 14.597 -8.390 -16.938 1.00 89.94 105 PRO A N 1
ATOM 776 C CA . PRO A 1 105 ? 15.041 -8.170 -18.308 1.00 89.94 105 PRO A CA 1
ATOM 777 C C . PRO A 1 105 ? 16.567 -8.193 -18.427 1.00 89.94 105 PRO A C 1
ATOM 779 O O . PRO A 1 105 ? 17.281 -7.815 -17.489 1.00 89.94 105 PRO A O 1
ATOM 782 N N . ASP A 1 106 ? 17.059 -8.560 -19.609 1.00 91.44 106 ASP A N 1
ATOM 783 C CA . ASP A 1 106 ? 18.482 -8.479 -19.925 1.00 91.44 106 ASP A CA 1
ATOM 784 C C . ASP A 1 106 ? 18.994 -7.027 -19.845 1.00 91.44 106 ASP A C 1
ATOM 786 O O . ASP A 1 106 ? 18.301 -6.098 -20.277 1.00 91.44 106 ASP A O 1
ATOM 790 N N . PRO A 1 107 ? 20.215 -6.794 -19.323 1.00 93.06 107 PRO A N 1
ATOM 791 C CA . PRO A 1 107 ? 20.799 -5.460 -19.288 1.00 93.06 107 PRO A CA 1
ATOM 792 C C . PRO A 1 107 ? 20.975 -4.864 -20.689 1.00 93.06 107 PRO A C 1
ATOM 794 O O . PRO A 1 107 ? 21.625 -5.448 -21.558 1.00 93.06 107 PRO A O 1
ATOM 797 N N . ILE A 1 108 ? 20.474 -3.646 -20.875 1.00 94.25 108 ILE A N 1
ATOM 798 C CA . ILE A 1 108 ? 20.693 -2.830 -22.068 1.00 94.25 108 ILE A CA 1
ATOM 799 C C . ILE A 1 108 ? 21.845 -1.864 -21.783 1.00 94.25 108 ILE A C 1
ATOM 801 O O . ILE A 1 108 ? 21.843 -1.161 -20.770 1.00 94.25 108 ILE A O 1
ATOM 805 N N . TRP A 1 109 ? 22.839 -1.824 -22.673 1.00 94.62 109 TRP A N 1
ATOM 806 C CA . TRP A 1 109 ? 23.922 -0.839 -22.617 1.00 94.62 109 TRP A CA 1
ATOM 807 C C . TRP A 1 109 ? 23.408 0.547 -23.012 1.00 94.62 109 TRP A C 1
ATOM 809 O O . TRP A 1 109 ? 22.772 0.687 -24.052 1.00 94.62 109 TRP A O 1
ATOM 819 N N . LEU A 1 110 ? 23.743 1.561 -22.211 1.00 95.31 110 LEU A N 1
ATOM 820 C CA . LEU A 1 110 ? 23.316 2.956 -22.378 1.00 95.31 110 LEU A CA 1
ATOM 821 C C . LEU A 1 110 ? 24.536 3.872 -22.598 1.00 95.31 110 LEU A C 1
ATOM 823 O O . LEU A 1 110 ? 24.842 4.712 -21.744 1.00 95.31 110 LEU A O 1
ATOM 827 N N . PRO A 1 111 ? 25.300 3.697 -23.696 1.00 94.50 111 PRO A N 1
ATOM 828 C CA . PRO A 1 111 ? 26.534 4.449 -23.939 1.00 94.50 111 PRO A CA 1
ATOM 829 C C . PRO A 1 111 ? 26.318 5.967 -24.026 1.00 94.50 111 PRO A C 1
ATOM 831 O O . PRO A 1 111 ? 27.237 6.729 -23.724 1.00 94.50 111 PRO A O 1
ATOM 834 N N . GLU A 1 112 ? 25.116 6.412 -24.393 1.00 96.06 112 GLU A N 1
ATOM 835 C CA . GLU A 1 112 ? 24.697 7.815 -24.412 1.00 96.06 112 GLU A CA 1
ATOM 836 C C . GLU A 1 112 ? 24.719 8.483 -23.030 1.00 96.06 112 GLU A C 1
ATOM 838 O O . GLU A 1 112 ? 24.944 9.689 -22.946 1.00 96.06 112 GLU A O 1
ATOM 843 N N . LEU A 1 113 ? 24.560 7.715 -21.945 1.00 95.25 113 LEU A N 1
ATOM 844 C CA . LEU A 1 113 ? 24.660 8.222 -20.572 1.00 95.25 113 LEU A CA 1
ATOM 845 C C . LEU A 1 113 ? 26.104 8.235 -20.049 1.00 95.25 113 LEU A C 1
ATOM 847 O O . LEU A 1 113 ? 26.383 8.833 -19.011 1.00 95.25 113 LEU A O 1
ATOM 851 N N . GLY A 1 114 ? 27.032 7.581 -20.754 1.00 94.25 114 GLY A N 1
ATOM 852 C CA . GLY A 1 114 ? 28.448 7.542 -20.408 1.00 94.25 114 GLY A CA 1
ATOM 853 C C . GLY A 1 114 ? 29.068 6.147 -20.461 1.00 94.25 114 GLY A C 1
ATOM 854 O O . GLY A 1 114 ? 28.441 5.134 -20.770 1.00 94.25 114 GLY A O 1
ATOM 855 N N . ARG A 1 115 ? 30.368 6.090 -20.153 1.00 93.38 115 ARG A N 1
ATOM 856 C CA . ARG A 1 115 ? 31.143 4.844 -20.197 1.00 93.38 115 ARG A CA 1
ATOM 857 C C . ARG A 1 115 ? 30.716 3.907 -19.070 1.00 93.38 115 ARG A C 1
ATOM 859 O O . ARG A 1 115 ? 30.754 4.295 -17.909 1.00 93.38 115 ARG A O 1
ATOM 866 N N . GLY A 1 116 ? 30.415 2.656 -19.413 1.00 90.25 116 GLY A N 1
ATOM 867 C CA . GLY A 1 116 ? 30.109 1.617 -18.425 1.00 90.25 116 GLY A CA 1
ATOM 868 C C . GLY A 1 116 ? 28.669 1.632 -17.905 1.00 90.25 116 GLY A C 1
ATOM 869 O O . GLY A 1 116 ? 28.389 0.954 -16.921 1.00 90.25 116 GLY A O 1
ATOM 870 N N . MET A 1 117 ? 27.769 2.389 -18.540 1.00 93.88 117 MET A N 1
ATOM 871 C CA . MET A 1 117 ? 26.370 2.492 -18.123 1.00 93.88 117 MET A CA 1
ATOM 872 C C . MET A 1 117 ? 25.514 1.401 -18.779 1.00 93.88 117 MET A C 1
ATOM 874 O O . MET A 1 117 ? 25.535 1.242 -19.999 1.00 93.88 117 MET A O 1
ATOM 878 N N . GLN A 1 118 ? 24.752 0.663 -17.968 1.00 93.00 118 GLN A N 1
ATOM 879 C CA . GLN A 1 118 ? 23.757 -0.321 -18.409 1.00 93.00 118 GLN A CA 1
ATOM 880 C C . GLN A 1 118 ? 22.589 -0.398 -17.412 1.00 93.00 118 GLN A C 1
ATOM 882 O O . GLN A 1 118 ? 22.789 -0.162 -16.215 1.00 93.00 118 GLN A O 1
ATOM 887 N N . TYR A 1 119 ? 21.396 -0.771 -17.879 1.00 91.38 119 TYR A N 1
ATOM 888 C CA . TYR A 1 119 ? 20.207 -0.971 -17.043 1.00 91.38 119 TYR A CA 1
ATOM 889 C C . TYR A 1 119 ? 19.298 -2.087 -17.610 1.00 91.38 119 TYR A C 1
ATOM 891 O O . TYR A 1 119 ? 19.167 -2.173 -18.828 1.00 91.38 119 TYR A O 1
ATOM 899 N N . PRO A 1 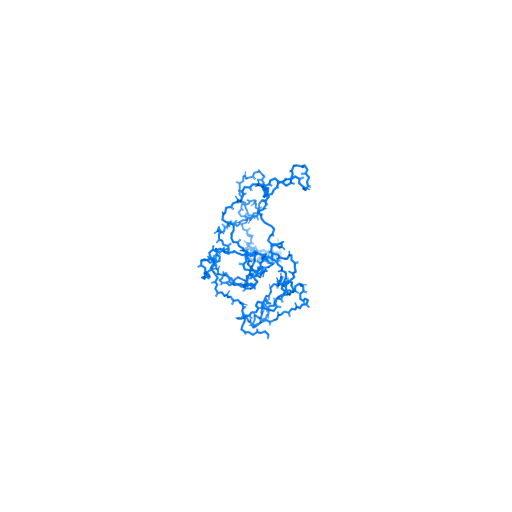120 ? 18.665 -2.931 -16.768 1.00 92.19 120 PRO A N 1
ATOM 900 C CA . PRO A 1 120 ? 18.815 -2.988 -15.316 1.00 92.19 120 PRO A CA 1
ATOM 901 C C . PRO A 1 120 ? 20.190 -3.520 -14.899 1.00 92.19 120 PRO A C 1
ATOM 903 O O . PRO A 1 120 ? 20.761 -4.419 -15.511 1.00 92.19 120 PRO A O 1
ATOM 906 N N . ASN A 1 121 ? 20.743 -2.972 -13.817 1.00 89.25 121 ASN A N 1
ATOM 907 C CA . ASN A 1 121 ? 21.956 -3.522 -13.219 1.00 89.25 121 ASN A CA 1
ATOM 908 C C . ASN A 1 121 ? 21.578 -4.734 -12.360 1.00 89.25 121 ASN A C 1
ATOM 910 O O . ASN A 1 121 ? 20.774 -4.603 -11.437 1.00 89.25 121 ASN A O 1
ATOM 914 N N . PHE A 1 122 ? 22.166 -5.903 -12.632 1.00 84.56 122 PHE A N 1
ATOM 915 C CA . PHE A 1 122 ? 21.822 -7.156 -11.945 1.00 84.56 122 PHE A CA 1
ATOM 916 C C . PHE A 1 122 ? 21.999 -7.113 -10.416 1.00 84.56 122 PHE A C 1
ATOM 918 O O . PHE A 1 122 ? 21.399 -7.921 -9.717 1.00 84.56 122 PHE A O 1
ATOM 925 N N . ARG A 1 123 ? 22.809 -6.181 -9.890 1.00 86.00 123 ARG A N 1
ATOM 926 C CA . ARG A 1 123 ? 23.042 -6.007 -8.445 1.00 86.00 123 ARG A CA 1
ATOM 927 C C . ARG A 1 123 ? 22.107 -5.007 -7.771 1.00 86.00 123 ARG A C 1
ATOM 929 O O . ARG A 1 123 ? 22.197 -4.839 -6.561 1.00 86.00 123 ARG A O 1
ATOM 936 N N . LEU A 1 124 ? 21.267 -4.314 -8.532 1.00 88.44 124 LEU A N 1
ATOM 937 C CA . LEU A 1 124 ? 20.348 -3.308 -8.008 1.00 88.44 124 LEU A CA 1
ATOM 938 C C . LEU A 1 124 ? 18.903 -3.816 -8.056 1.00 88.44 124 LEU A C 1
ATOM 940 O O . LEU A 1 124 ? 18.589 -4.692 -8.879 1.00 88.44 124 LEU A O 1
ATOM 944 N N . PRO A 1 125 ? 18.017 -3.265 -7.204 1.00 85.94 125 PRO A N 1
ATOM 945 C CA . PRO A 1 125 ? 16.579 -3.438 -7.350 1.00 85.94 125 PRO A CA 1
ATOM 946 C C . PRO A 1 125 ? 16.139 -3.158 -8.787 1.00 85.94 125 PRO A C 1
ATOM 948 O O . PRO A 1 125 ? 16.687 -2.284 -9.460 1.00 85.94 125 PRO A O 1
ATOM 951 N N . LEU A 1 126 ? 15.176 -3.942 -9.265 1.00 86.50 126 LEU A N 1
ATOM 952 C CA . LEU A 1 126 ? 14.761 -3.894 -10.662 1.00 86.50 126 LEU A CA 1
ATOM 953 C C . LEU A 1 126 ? 14.088 -2.566 -11.014 1.00 86.50 126 LEU A C 1
ATOM 955 O O . LEU A 1 126 ? 14.377 -2.002 -12.063 1.00 86.50 126 LEU A O 1
ATOM 959 N N . ARG A 1 127 ? 13.263 -2.036 -10.111 1.00 88.00 127 ARG A N 1
ATOM 960 C CA . ARG A 1 127 ? 12.643 -0.714 -10.224 1.00 88.00 127 ARG A CA 1
ATOM 961 C C . ARG A 1 127 ? 12.715 0.032 -8.900 1.00 88.00 127 ARG A C 1
ATOM 963 O O . ARG A 1 127 ? 12.756 -0.586 -7.838 1.00 88.00 127 ARG A O 1
ATOM 970 N N . GLN A 1 128 ? 12.647 1.355 -8.975 1.00 86.50 128 GLN A N 1
ATOM 971 C CA . GLN A 1 128 ? 12.268 2.197 -7.847 1.00 86.50 128 GLN A CA 1
ATOM 972 C C . GLN A 1 128 ? 10.748 2.386 -7.900 1.00 86.50 128 GLN A C 1
ATOM 974 O O . GLN A 1 128 ? 10.265 3.091 -8.778 1.00 86.50 128 GLN A O 1
ATOM 979 N N . ALA A 1 129 ? 10.001 1.791 -6.966 1.00 85.06 129 ALA A N 1
ATOM 980 C CA . ALA A 1 129 ? 8.534 1.842 -6.975 1.00 85.06 129 ALA A CA 1
ATOM 981 C C . ALA A 1 129 ? 7.983 3.285 -7.029 1.00 85.06 129 ALA A C 1
ATOM 983 O O . ALA A 1 129 ? 7.170 3.597 -7.891 1.00 85.06 129 ALA A O 1
ATOM 984 N N . GLY A 1 130 ? 8.519 4.200 -6.211 1.00 80.12 130 GLY A N 1
ATOM 985 C CA . GLY A 1 130 ? 8.076 5.604 -6.188 1.00 80.12 130 GLY A CA 1
ATOM 986 C C . GLY A 1 130 ? 8.512 6.453 -7.381 1.00 80.12 130 GLY A C 1
ATOM 987 O O . GLY A 1 130 ? 8.079 7.589 -7.499 1.00 80.12 130 GLY A O 1
ATOM 988 N N . GLY A 1 131 ? 9.376 5.931 -8.257 1.00 79.88 131 GLY A N 1
ATOM 989 C CA . GLY A 1 131 ? 9.670 6.569 -9.542 1.00 79.88 131 GLY A CA 1
ATOM 990 C C . GLY A 1 131 ? 8.713 6.133 -10.655 1.00 79.88 131 GLY A C 1
ATOM 991 O O . GLY A 1 131 ? 8.744 6.715 -11.734 1.00 79.88 131 GLY A O 1
ATOM 992 N N . SER A 1 132 ? 7.909 5.091 -10.417 1.00 81.25 132 SER A N 1
ATOM 993 C CA . SER A 1 132 ? 7.044 4.466 -11.422 1.00 81.25 132 SER A CA 1
ATOM 994 C C . SER A 1 132 ? 5.568 4.820 -11.275 1.00 81.25 132 SER A C 1
ATOM 996 O O . SER A 1 132 ? 4.834 4.602 -12.229 1.00 81.25 132 SER A O 1
ATOM 998 N N . ILE A 1 133 ? 5.142 5.372 -10.134 1.00 90.12 133 ILE A N 1
ATOM 999 C CA . ILE A 1 133 ? 3.770 5.845 -9.931 1.00 90.12 133 ILE A CA 1
ATOM 1000 C C . ILE A 1 133 ? 3.755 7.335 -9.545 1.00 90.12 133 ILE A C 1
ATOM 1002 O O . ILE A 1 133 ? 4.519 7.731 -8.659 1.00 90.12 133 ILE A O 1
ATOM 1006 N N . PRO A 1 134 ? 2.930 8.176 -10.197 1.00 91.81 134 PRO A N 1
ATOM 1007 C CA . PRO A 1 134 ? 2.708 9.554 -9.769 1.00 91.81 134 PRO A CA 1
ATOM 1008 C C . PRO A 1 134 ? 1.964 9.642 -8.433 1.00 91.81 134 PRO A C 1
ATOM 1010 O O . PRO A 1 134 ? 1.318 8.701 -7.977 1.00 91.81 134 PRO A O 1
ATOM 1013 N N . ASN A 1 135 ? 2.016 10.827 -7.834 1.00 92.62 135 ASN A N 1
ATOM 1014 C CA . ASN A 1 135 ? 1.054 11.215 -6.810 1.00 92.62 135 ASN A CA 1
ATOM 1015 C C . ASN A 1 135 ? -0.323 11.475 -7.443 1.00 92.62 135 ASN A C 1
ATOM 1017 O O . ASN A 1 135 ? -0.410 11.794 -8.631 1.00 92.62 135 ASN A O 1
ATOM 1021 N N . GLY A 1 136 ? -1.383 11.412 -6.641 1.00 92.44 136 GLY A N 1
ATOM 1022 C CA . GLY A 1 136 ? -2.766 11.604 -7.080 1.00 92.44 136 GLY A CA 1
ATOM 1023 C C . GLY A 1 136 ? -3.067 12.976 -7.702 1.00 92.44 136 GLY A C 1
ATOM 1024 O O . GLY A 1 136 ? -3.948 13.077 -8.548 1.00 92.44 136 GLY A O 1
ATOM 1025 N N . ASP A 1 137 ? -2.297 14.028 -7.397 1.00 92.50 137 ASP A N 1
ATOM 1026 C CA . ASP A 1 137 ? -2.407 15.331 -8.081 1.00 92.50 137 ASP A CA 1
ATOM 1027 C C . ASP A 1 137 ? -1.807 15.358 -9.487 1.00 92.50 137 ASP A C 1
ATOM 1029 O O . ASP A 1 137 ? -2.041 16.307 -10.234 1.00 92.50 137 ASP A O 1
ATOM 1033 N N . LYS A 1 138 ? -1.020 14.343 -9.844 1.00 92.69 138 LYS A N 1
ATOM 1034 C CA . LYS A 1 138 ? -0.184 14.319 -11.051 1.00 92.69 138 LYS A CA 1
ATOM 1035 C C . LYS A 1 138 ? -0.525 13.173 -11.985 1.00 92.69 138 LYS A C 1
ATOM 1037 O O . LYS A 1 138 ? 0.265 12.849 -12.864 1.00 92.69 138 LYS A O 1
ATOM 1042 N N . LEU A 1 139 ? -1.685 12.543 -11.811 1.00 91.75 139 LEU A N 1
ATOM 1043 C CA . LEU A 1 139 ? -2.100 11.399 -12.633 1.00 91.75 139 LEU A CA 1
ATOM 1044 C C . LEU A 1 139 ? -2.205 11.749 -14.125 1.00 91.75 139 LEU A C 1
ATOM 1046 O O . LEU A 1 139 ? -2.057 10.871 -14.973 1.00 91.75 139 LEU A O 1
ATOM 1050 N N . GLU A 1 140 ? -2.442 13.025 -14.437 1.00 90.38 140 GLU A N 1
ATOM 1051 C CA . GLU A 1 140 ? -2.570 13.550 -15.801 1.00 90.38 140 GLU A CA 1
ATOM 1052 C C . GLU A 1 140 ? -1.311 14.285 -16.296 1.00 90.38 140 GLU A C 1
ATOM 1054 O O . GLU A 1 140 ? -1.291 14.764 -17.432 1.00 90.38 140 GLU A O 1
ATOM 1059 N N . ASP A 1 141 ? -0.260 14.384 -15.473 1.00 91.00 141 ASP A N 1
ATOM 1060 C CA . ASP A 1 141 ? 0.959 15.103 -15.842 1.00 91.00 141 ASP A CA 1
ATOM 1061 C C . ASP A 1 141 ? 1.694 14.407 -17.001 1.00 91.00 141 ASP A C 1
ATOM 1063 O O . ASP A 1 141 ? 1.709 13.184 -17.155 1.00 91.00 141 ASP A O 1
ATOM 1067 N N . GLU A 1 142 ? 2.381 15.189 -17.831 1.00 84.00 142 GLU A N 1
ATOM 1068 C CA . GLU A 1 142 ? 3.242 14.612 -18.859 1.00 84.00 142 GLU A CA 1
ATOM 1069 C C . GLU A 1 142 ? 4.497 13.982 -18.228 1.00 84.00 142 GLU A C 1
ATOM 1071 O O . GLU A 1 142 ? 5.176 14.582 -17.395 1.00 84.00 142 GLU A O 1
ATOM 1076 N N . GLY A 1 143 ? 4.857 12.774 -18.672 1.00 81.19 143 GLY A N 1
ATOM 1077 C CA . GLY A 1 143 ? 6.122 12.129 -18.302 1.00 81.19 143 GLY A CA 1
ATOM 1078 C C . GLY A 1 143 ? 6.101 11.281 -17.025 1.00 81.19 143 GLY A C 1
ATOM 1079 O O . GLY A 1 143 ? 7.143 10.733 -16.672 1.00 81.19 143 GLY A O 1
ATOM 1080 N N . VAL A 1 144 ? 4.948 11.092 -16.375 1.00 83.44 144 VAL A N 1
ATOM 1081 C CA . VAL A 1 144 ? 4.800 10.236 -15.176 1.00 83.44 144 VAL A CA 1
ATOM 1082 C C . VAL A 1 144 ? 4.486 8.761 -15.492 1.00 83.44 144 VAL A C 1
ATOM 1084 O O . VAL A 1 144 ? 3.825 8.069 -14.724 1.00 83.44 144 VAL A O 1
ATOM 1087 N N . GLY A 1 145 ? 4.951 8.254 -16.636 1.00 87.38 145 GLY A N 1
ATOM 1088 C CA . GLY A 1 145 ? 4.576 6.924 -17.137 1.00 87.38 145 GLY A CA 1
ATOM 1089 C C . GLY A 1 145 ? 3.171 6.892 -17.751 1.00 87.38 145 GLY A C 1
ATOM 1090 O O . GLY A 1 145 ? 2.517 7.920 -17.909 1.00 87.38 145 GLY A O 1
ATOM 1091 N N . ARG A 1 146 ? 2.722 5.709 -18.172 1.00 90.75 146 ARG A N 1
ATOM 1092 C CA . ARG A 1 146 ? 1.439 5.488 -18.853 1.00 90.75 146 ARG A CA 1
ATOM 1093 C C . ARG A 1 146 ? 0.427 4.858 -17.881 1.00 90.75 146 ARG A C 1
ATOM 1095 O O . ARG A 1 146 ? 0.650 3.712 -17.474 1.00 90.75 146 ARG A O 1
ATOM 1102 N N . PRO A 1 147 ? -0.693 5.534 -17.563 1.00 93.19 147 PRO A N 1
ATOM 1103 C CA . PRO A 1 147 ? -1.769 4.950 -16.762 1.00 93.19 147 PRO A CA 1
ATOM 1104 C C . PRO A 1 147 ? -2.257 3.617 -17.351 1.00 93.19 147 PRO A C 1
ATOM 1106 O O . PRO A 1 147 ? -2.413 3.488 -18.568 1.00 93.19 147 PRO A O 1
ATOM 1109 N N . GLY A 1 148 ? -2.474 2.612 -16.503 1.00 93.75 148 GLY A N 1
ATOM 1110 C CA . GLY A 1 148 ? -2.922 1.267 -16.886 1.00 93.75 148 GLY A CA 1
ATOM 1111 C C . GLY A 1 148 ? -1.859 0.386 -17.556 1.00 93.75 148 GLY A C 1
ATOM 1112 O O . GLY A 1 148 ? -2.151 -0.759 -17.891 1.00 93.75 148 GLY A O 1
ATOM 1113 N N . ILE A 1 149 ? -0.637 0.893 -17.755 1.00 93.38 149 ILE A N 1
ATOM 1114 C CA . ILE A 1 149 ? 0.501 0.118 -18.279 1.00 93.38 149 ILE A CA 1
ATOM 1115 C C . ILE A 1 149 ? 1.662 0.141 -17.287 1.00 93.38 149 ILE A C 1
ATOM 1117 O O . ILE A 1 149 ? 2.191 -0.908 -16.933 1.00 93.38 149 ILE A O 1
ATOM 1121 N N . ASP A 1 150 ? 2.065 1.335 -16.854 1.00 93.00 150 ASP A N 1
ATOM 1122 C CA . ASP A 1 150 ? 3.201 1.523 -15.951 1.00 93.00 150 ASP A CA 1
ATOM 1123 C C . ASP A 1 150 ? 2.750 1.628 -14.477 1.00 93.00 150 ASP A C 1
ATOM 1125 O O . ASP A 1 150 ? 3.549 1.363 -13.581 1.00 93.00 150 ASP A O 1
ATOM 1129 N N . TRP A 1 151 ? 1.473 1.957 -14.231 1.00 95.31 151 TRP A N 1
ATOM 1130 C CA . TRP A 1 151 ? 0.849 2.056 -12.904 1.00 95.31 151 TRP A CA 1
ATOM 1131 C C . TRP A 1 151 ? -0.692 2.038 -12.973 1.00 95.31 151 TRP A C 1
ATOM 1133 O O . TRP A 1 151 ? -1.269 2.364 -14.014 1.00 95.31 151 TRP A O 1
ATOM 1143 N N . ARG A 1 152 ? -1.358 1.718 -11.854 1.00 96.00 152 ARG A N 1
ATOM 1144 C CA . ARG A 1 152 ? -2.782 2.018 -11.580 1.00 96.00 152 ARG A CA 1
ATOM 1145 C C . ARG A 1 152 ? -2.882 2.781 -10.266 1.00 96.00 152 ARG A C 1
ATOM 1147 O O . ARG A 1 152 ? -2.177 2.441 -9.327 1.00 96.00 152 ARG A O 1
ATOM 1154 N N . TYR A 1 153 ? -3.722 3.809 -10.197 1.00 96.06 153 TYR A N 1
ATOM 1155 C CA . TYR A 1 153 ? -3.938 4.559 -8.956 1.00 96.06 153 TYR A CA 1
ATOM 1156 C C . TYR A 1 153 ? -5.222 4.061 -8.282 1.00 96.06 153 TYR A C 1
ATOM 1158 O O . TYR A 1 153 ? -6.253 4.724 -8.313 1.00 96.06 153 TYR A O 1
ATOM 1166 N N . GLU A 1 154 ? -5.152 2.825 -7.787 1.00 96.19 154 GLU A N 1
ATOM 1167 C CA . GLU A 1 154 ? -6.254 2.051 -7.201 1.00 96.19 154 GLU A CA 1
ATOM 1168 C C . GLU A 1 154 ? -5.735 1.309 -5.959 1.00 96.19 154 GLU A C 1
ATOM 1170 O O . GLU A 1 154 ? -4.539 1.029 -5.872 1.00 96.19 154 GLU A O 1
ATOM 1175 N N . HIS A 1 155 ? -6.612 0.962 -5.017 1.00 97.50 155 HIS A N 1
ATOM 1176 C CA . HIS A 1 155 ? -6.260 0.205 -3.807 1.00 97.50 155 HIS A CA 1
ATOM 1177 C C . HIS A 1 155 ? -5.196 0.905 -2.945 1.00 97.50 155 HIS A C 1
ATOM 1179 O O . HIS A 1 155 ? -4.260 0.279 -2.429 1.00 97.50 155 HIS A O 1
ATOM 1185 N N . CYS A 1 156 ? -5.345 2.221 -2.769 1.00 97.62 156 CYS A N 1
ATOM 1186 C CA . CYS A 1 156 ? -4.438 3.031 -1.955 1.00 97.62 156 CYS A CA 1
ATOM 1187 C C . CYS A 1 156 ? -4.519 2.680 -0.463 1.00 97.62 156 CYS A C 1
ATOM 1189 O O . CYS A 1 156 ? -3.555 2.881 0.273 1.00 97.62 156 CYS A O 1
ATOM 1191 N N . VAL A 1 157 ? -5.654 2.133 -0.019 1.00 98.31 157 VAL A N 1
ATOM 1192 C CA . VAL A 1 157 ? -5.841 1.602 1.333 1.00 98.31 157 VAL A CA 1
ATOM 1193 C C . VAL A 1 157 ? -6.434 0.196 1.228 1.00 98.31 157 VAL A C 1
ATOM 1195 O O . VAL A 1 157 ? -7.532 0.000 0.702 1.00 98.31 157 VAL A O 1
ATOM 1198 N N . LEU A 1 158 ? -5.683 -0.784 1.722 1.00 98.31 158 LEU A N 1
ATOM 1199 C CA . LEU A 1 158 ? -6.062 -2.194 1.781 1.00 98.31 158 LEU A CA 1
ATOM 1200 C C . LEU A 1 158 ? -5.968 -2.696 3.216 1.00 98.31 158 LEU A C 1
ATOM 1202 O O . LEU A 1 158 ? -5.181 -2.181 4.009 1.00 98.31 158 LEU A O 1
ATOM 1206 N N . VAL A 1 159 ? -6.713 -3.749 3.533 1.00 98.56 159 VAL A N 1
ATOM 1207 C CA . VAL A 1 159 ? -6.596 -4.456 4.810 1.00 98.56 159 VAL A CA 1
ATOM 1208 C C . VAL A 1 159 ? -6.336 -5.928 4.550 1.00 98.56 159 VAL A C 1
ATOM 1210 O O . VAL A 1 159 ? -7.032 -6.546 3.744 1.00 98.56 159 VAL A O 1
ATOM 1213 N N . VAL A 1 160 ? -5.342 -6.492 5.232 1.00 98.50 160 VAL A N 1
ATOM 1214 C CA . VAL A 1 160 ? -4.953 -7.901 5.121 1.00 98.50 160 VAL A CA 1
ATOM 1215 C C . VAL A 1 160 ? -5.098 -8.643 6.447 1.00 98.50 160 VAL A C 1
ATOM 1217 O O . VAL A 1 160 ? -4.943 -8.058 7.522 1.00 98.50 160 VAL A O 1
ATOM 1220 N N . ASP A 1 161 ? -5.390 -9.940 6.365 1.00 98.12 161 ASP A N 1
ATOM 1221 C CA . ASP A 1 161 ? -5.476 -10.834 7.522 1.00 98.12 161 ASP A CA 1
ATOM 1222 C C . ASP A 1 161 ? -4.127 -11.494 7.878 1.00 98.12 161 ASP A C 1
ATOM 1224 O O . ASP A 1 161 ? -3.117 -11.358 7.176 1.00 98.12 161 ASP A O 1
ATOM 1228 N N . ALA A 1 162 ? -4.109 -12.284 8.958 1.00 96.12 162 ALA A N 1
ATOM 1229 C CA . ALA A 1 162 ? -2.924 -13.026 9.389 1.00 96.12 162 ALA A CA 1
ATOM 1230 C C . ALA A 1 162 ? -2.436 -14.045 8.341 1.00 96.12 162 ALA A C 1
ATOM 1232 O O . ALA A 1 162 ? -1.269 -14.434 8.342 1.00 96.12 162 ALA A O 1
ATOM 1233 N N . GLY A 1 163 ? -3.320 -14.487 7.442 1.00 96.81 163 GLY A N 1
ATOM 1234 C CA . GLY A 1 163 ? -3.002 -15.360 6.313 1.00 96.81 163 GLY A CA 1
ATOM 1235 C C . GLY A 1 163 ? -2.450 -14.622 5.091 1.00 96.81 163 GLY A C 1
ATOM 1236 O O . GLY A 1 163 ? -2.032 -15.278 4.135 1.00 96.81 163 GLY A O 1
ATOM 1237 N N . GLY A 1 164 ? -2.436 -13.288 5.113 1.00 97.31 164 GLY A N 1
ATOM 1238 C CA . GLY A 1 164 ? -1.971 -12.431 4.028 1.00 97.31 164 GLY A CA 1
ATOM 1239 C C . GLY A 1 164 ? -2.993 -12.245 2.915 1.00 97.31 164 GLY A C 1
ATOM 1240 O O . GLY A 1 164 ? -2.606 -11.806 1.836 1.00 97.31 164 GLY A O 1
ATOM 1241 N N . ASN A 1 165 ? -4.259 -12.603 3.137 1.00 98.25 165 ASN A N 1
ATOM 1242 C CA . ASN A 1 165 ? -5.334 -12.357 2.179 1.00 98.25 165 ASN A CA 1
ATOM 1243 C C . ASN A 1 165 ? -5.866 -10.934 2.365 1.00 98.25 165 ASN A C 1
ATOM 1245 O O . ASN A 1 165 ? -5.952 -10.455 3.496 1.00 98.25 165 ASN A O 1
ATOM 1249 N N . ILE A 1 166 ? -6.263 -10.280 1.276 1.00 98.50 166 ILE A N 1
ATOM 1250 C CA . ILE A 1 166 ? -6.952 -8.987 1.347 1.00 98.50 166 ILE A CA 1
ATOM 1251 C C . ILE A 1 166 ? -8.388 -9.237 1.815 1.00 98.50 166 ILE A C 1
ATOM 1253 O O . ILE A 1 166 ? -9.113 -10.024 1.207 1.00 98.50 166 ILE A O 1
ATOM 1257 N N . VAL A 1 167 ? -8.777 -8.583 2.909 1.00 98.31 167 VAL A N 1
ATOM 1258 C CA . VAL A 1 167 ? -10.096 -8.714 3.548 1.00 98.31 167 VAL A CA 1
ATOM 1259 C C . VAL A 1 167 ? -10.940 -7.444 3.459 1.00 98.31 167 VAL A C 1
ATOM 1261 O O . VAL A 1 167 ? -12.163 -7.539 3.546 1.00 98.31 167 VAL A O 1
ATOM 1264 N N . GLU A 1 168 ? -10.324 -6.279 3.234 1.00 98.31 168 GLU A N 1
ATOM 1265 C CA . GLU A 1 168 ? -11.037 -5.035 2.921 1.00 98.31 168 GLU A CA 1
ATOM 1266 C C . GLU A 1 168 ? -10.301 -4.233 1.847 1.00 98.31 168 GLU A C 1
ATOM 1268 O O . GLU A 1 168 ? -9.069 -4.160 1.820 1.00 98.31 168 GLU A O 1
ATOM 1273 N N . GLU A 1 169 ? -11.093 -3.585 1.001 1.00 97.75 169 GLU A N 1
ATOM 1274 C CA . GLU A 1 169 ? -10.653 -2.662 -0.036 1.00 97.75 169 GLU A CA 1
ATOM 1275 C C . GLU A 1 169 ? -11.360 -1.332 0.207 1.00 97.75 169 GLU A C 1
ATOM 1277 O O . GLU A 1 169 ? -12.589 -1.279 0.246 1.00 97.75 169 GLU A O 1
ATOM 1282 N N . TRP A 1 170 ? -10.600 -0.257 0.393 1.00 98.19 170 TRP A N 1
ATOM 1283 C CA . TRP A 1 170 ? -11.156 1.082 0.615 1.00 98.19 170 TRP A CA 1
ATOM 1284 C C . TRP A 1 170 ? -11.096 1.921 -0.673 1.00 98.19 170 TRP A C 1
ATOM 1286 O O . TRP A 1 170 ? -10.876 3.134 -0.647 1.00 98.19 170 TRP A O 1
ATOM 1296 N N . SER A 1 171 ? -11.292 1.265 -1.822 1.00 97.25 171 SER A N 1
ATOM 1297 C CA . SER A 1 171 ? -11.135 1.854 -3.157 1.00 97.25 171 SER A CA 1
ATOM 1298 C C . SER A 1 171 ? -12.164 2.942 -3.476 1.00 97.25 171 SER A C 1
ATOM 1300 O O . SER A 1 171 ? -11.918 3.824 -4.301 1.00 97.25 171 SER A O 1
ATOM 1302 N N . GLN A 1 172 ? -13.289 2.982 -2.753 1.00 97.88 172 GLN A N 1
ATOM 1303 C CA . GLN A 1 172 ? -14.237 4.096 -2.809 1.00 97.88 172 GLN A CA 1
ATOM 1304 C C . GLN A 1 172 ? -13.588 5.444 -2.459 1.00 97.88 172 GLN A C 1
ATOM 1306 O O . GLN A 1 172 ? -14.087 6.482 -2.893 1.00 97.88 172 GLN A O 1
ATOM 1311 N N . TRP A 1 173 ? -12.471 5.439 -1.725 1.00 98.00 173 TRP A N 1
ATOM 1312 C CA . TRP A 1 173 ? -11.734 6.631 -1.312 1.00 98.00 173 TRP A CA 1
ATOM 1313 C C . TRP A 1 173 ? -10.465 6.891 -2.126 1.00 98.00 173 TRP A C 1
ATOM 1315 O O . TRP A 1 173 ? -9.799 7.882 -1.855 1.00 98.00 173 TRP A O 1
ATOM 1325 N N . ASP A 1 174 ? -10.133 6.086 -3.144 1.00 97.44 174 ASP A N 1
ATOM 1326 C CA . ASP A 1 174 ? -8.880 6.255 -3.906 1.00 97.44 174 ASP A CA 1
ATOM 1327 C C . ASP A 1 174 ? -8.737 7.666 -4.505 1.00 97.44 174 ASP A C 1
ATOM 1329 O O . ASP A 1 174 ? -7.656 8.250 -4.510 1.00 97.44 174 ASP A O 1
ATOM 1333 N N . HIS A 1 175 ? -9.860 8.251 -4.926 1.00 95.75 175 HIS A N 1
ATOM 1334 C CA . HIS A 1 175 ? -9.947 9.604 -5.480 1.00 95.75 175 HIS A CA 1
ATOM 1335 C C . HIS A 1 175 ? -9.622 10.732 -4.485 1.00 95.75 175 HIS A C 1
ATOM 1337 O O . HIS A 1 175 ? -9.439 11.875 -4.902 1.00 95.75 175 HIS A O 1
ATOM 1343 N N . LEU A 1 176 ? -9.619 10.447 -3.181 1.00 97.00 176 LEU A N 1
ATOM 1344 C CA . LEU A 1 176 ? -9.304 11.421 -2.138 1.00 97.00 176 LEU A CA 1
ATOM 1345 C C . LEU A 1 176 ? -7.796 11.693 -2.066 1.00 97.00 176 LEU A C 1
ATOM 1347 O O . LEU A 1 176 ? -7.385 12.772 -1.637 1.00 97.00 176 LEU A O 1
ATOM 1351 N N . TRP A 1 177 ? -6.981 10.711 -2.451 1.00 97.19 177 TRP A N 1
ATOM 1352 C CA . TRP A 1 177 ? -5.570 10.679 -2.105 1.00 97.19 177 TRP A CA 1
ATOM 1353 C C . TRP A 1 177 ? -4.671 11.359 -3.129 1.00 97.19 177 TRP A C 1
ATOM 1355 O O . TRP A 1 177 ? -4.863 11.266 -4.338 1.00 97.19 177 TRP A O 1
ATOM 1365 N N . TYR A 1 178 ? -3.641 12.009 -2.602 1.00 96.00 178 TYR A N 1
ATOM 1366 C CA . TYR A 1 178 ? -2.515 12.569 -3.333 1.00 96.00 178 TYR A CA 1
ATOM 1367 C C . TYR A 1 178 ? -1.288 11.702 -3.038 1.00 96.00 178 TYR A C 1
ATOM 1369 O O . TYR A 1 178 ? -0.641 11.175 -3.947 1.00 96.00 178 TYR A O 1
ATOM 1377 N N . ARG A 1 179 ? -0.992 11.505 -1.751 1.00 95.38 179 ARG A N 1
ATOM 1378 C CA . ARG A 1 179 ? 0.006 10.560 -1.254 1.00 95.38 179 ARG A CA 1
ATOM 1379 C C . ARG A 1 179 ? -0.345 10.181 0.191 1.00 95.38 179 ARG A C 1
ATOM 1381 O O . ARG A 1 179 ? 0.181 10.809 1.120 1.00 95.38 179 ARG A O 1
ATOM 1388 N N . PRO A 1 180 ? -1.219 9.180 0.398 1.00 96.69 180 PRO A N 1
ATOM 1389 C CA . PRO A 1 180 ? -1.591 8.750 1.734 1.00 96.69 180 PRO A CA 1
ATOM 1390 C C . PRO A 1 180 ? -0.358 8.098 2.363 1.00 96.69 180 PRO A C 1
ATOM 1392 O O . PRO A 1 180 ? 0.298 7.264 1.740 1.00 96.69 180 PRO A O 1
ATOM 1395 N N . HIS A 1 181 ? 0.035 8.564 3.544 1.00 96.25 181 HIS A N 1
ATOM 1396 C CA . HIS A 1 181 ? 1.393 8.356 4.045 1.00 96.25 181 HIS A CA 1
ATOM 1397 C C . HIS A 1 181 ? 1.468 7.684 5.411 1.00 96.25 181 HIS A C 1
ATOM 1399 O O . HIS A 1 181 ? 2.490 7.083 5.717 1.00 96.25 181 HIS A O 1
ATOM 1405 N N . ASP A 1 182 ? 0.447 7.844 6.241 1.00 97.88 182 ASP A N 1
ATOM 1406 C CA . ASP A 1 182 ? 0.449 7.390 7.632 1.00 97.88 182 ASP A CA 1
ATOM 1407 C C . ASP A 1 182 ? -0.986 7.053 8.026 1.00 97.88 182 ASP A C 1
ATOM 1409 O O . ASP A 1 182 ? -1.902 7.794 7.643 1.00 97.88 182 ASP A O 1
ATOM 1413 N N . ILE A 1 183 ? -1.190 5.957 8.751 1.00 98.25 183 ILE A N 1
ATOM 1414 C CA . ILE A 1 183 ? -2.496 5.514 9.233 1.00 98.25 183 ILE A CA 1
ATOM 1415 C C . ILE A 1 183 ? -2.429 5.136 10.710 1.00 98.25 183 ILE A C 1
ATOM 1417 O O . ILE A 1 183 ? -1.613 4.329 11.131 1.00 98.25 183 ILE A O 1
ATOM 1421 N N . GLU A 1 184 ? -3.351 5.674 11.506 1.00 98.12 184 GLU A N 1
ATOM 1422 C CA . GLU A 1 184 ? -3.360 5.437 12.948 1.00 98.12 184 GLU A CA 1
ATOM 1423 C C . GLU A 1 184 ? -4.783 5.248 13.484 1.00 98.12 184 GLU A C 1
ATOM 1425 O O . GLU A 1 184 ? -5.727 5.950 13.101 1.00 98.12 184 GLU A O 1
ATOM 1430 N N . ILE A 1 185 ? -4.928 4.334 14.446 1.00 98.50 185 ILE A N 1
ATOM 1431 C CA . ILE A 1 185 ? -6.132 4.192 15.271 1.00 98.50 185 ILE A CA 1
ATOM 1432 C C . ILE A 1 185 ? -5.756 4.436 16.728 1.00 98.50 185 ILE A C 1
ATOM 1434 O O . ILE A 1 185 ? -4.955 3.714 17.322 1.00 98.50 185 ILE A O 1
ATOM 1438 N N . SER A 1 186 ? -6.404 5.415 17.360 1.00 97.19 186 SER A N 1
ATOM 1439 C CA . SER A 1 186 ? -6.157 5.694 18.775 1.00 97.19 186 SER A CA 1
ATOM 1440 C C . SER A 1 186 ? -6.603 4.520 19.664 1.00 97.19 186 SER A C 1
ATOM 1442 O O . SER A 1 186 ? -7.766 4.093 19.616 1.00 97.19 186 SER A O 1
ATOM 1444 N N . PRO A 1 187 ? -5.750 4.031 20.586 1.00 95.75 187 PRO A N 1
ATOM 1445 C CA . PRO A 1 187 ? -6.150 2.992 21.531 1.00 95.75 187 PRO A CA 1
ATOM 1446 C C . PRO A 1 187 ? -7.226 3.485 22.512 1.00 95.75 187 PRO A C 1
ATOM 1448 O O . PRO A 1 187 ? -7.966 2.665 23.056 1.00 95.75 187 PRO A O 1
ATOM 1451 N N . TYR A 1 188 ? -7.342 4.805 22.696 1.00 97.25 188 TYR A N 1
ATOM 1452 C CA . TYR A 1 188 ? -8.282 5.453 23.613 1.00 97.25 188 TYR A CA 1
ATOM 1453 C C . TYR A 1 188 ? -9.600 5.875 22.959 1.00 97.25 188 TYR A C 1
ATOM 1455 O O . TYR A 1 188 ? -10.503 6.312 23.669 1.00 97.25 188 TYR A O 1
ATOM 1463 N N . ASP A 1 189 ? -9.713 5.773 21.635 1.00 98.12 189 ASP A N 1
ATOM 1464 C CA . ASP A 1 189 ? -10.965 6.032 20.935 1.00 98.12 189 ASP A CA 1
ATOM 1465 C C . ASP A 1 189 ? -11.875 4.792 21.027 1.00 98.12 189 ASP A C 1
ATOM 1467 O O . ASP A 1 189 ? -11.511 3.737 20.494 1.00 98.12 189 ASP A O 1
ATOM 1471 N N . PRO A 1 190 ? -13.033 4.873 21.717 1.00 97.50 190 PRO A N 1
ATOM 1472 C CA . PRO A 1 190 ? -13.960 3.751 21.809 1.00 97.50 190 PRO A CA 1
ATOM 1473 C C . PRO A 1 190 ? -14.616 3.406 20.466 1.00 97.50 190 PRO A C 1
ATOM 1475 O O . PRO A 1 190 ? -15.039 2.266 20.296 1.00 97.50 190 PRO A O 1
ATOM 1478 N N . GLU A 1 191 ? -14.693 4.355 19.530 1.00 98.12 191 GLU A N 1
ATOM 1479 C CA . GLU A 1 191 ? -15.275 4.163 18.193 1.00 98.12 191 GLU A CA 1
ATOM 1480 C C . GLU A 1 191 ? -14.225 3.726 17.159 1.00 98.12 191 GLU A C 1
ATOM 1482 O O . GLU A 1 191 ? -14.581 3.373 16.038 1.00 98.12 191 GLU A O 1
ATOM 1487 N N . LYS A 1 192 ? -12.942 3.691 17.552 1.00 98.00 192 LYS A N 1
ATOM 1488 C CA . LYS A 1 192 ? -11.818 3.197 16.741 1.00 98.00 192 LYS A CA 1
ATOM 1489 C C . LYS A 1 192 ? -11.732 3.842 15.359 1.00 98.00 192 LYS A C 1
ATOM 1491 O O . LYS A 1 192 ? -11.454 3.164 14.373 1.00 98.00 192 LYS A O 1
ATOM 1496 N N . HIS A 1 193 ? -11.941 5.154 15.284 1.00 98.69 193 HIS A N 1
ATOM 1497 C CA . HIS A 1 193 ? -11.806 5.855 14.015 1.00 98.69 193 HIS A CA 1
ATOM 1498 C C . HIS A 1 193 ? -10.403 5.689 13.442 1.00 98.69 193 HIS A C 1
ATOM 1500 O O . HIS A 1 193 ? -9.408 5.709 14.175 1.00 98.69 193 HIS A O 1
ATOM 1506 N N . VAL A 1 194 ? -10.360 5.576 12.121 1.00 98.69 194 VAL A N 1
ATOM 1507 C CA . VAL A 1 194 ? -9.130 5.469 11.346 1.00 98.69 194 VAL A CA 1
ATOM 1508 C C . VAL A 1 194 ? -8.731 6.864 10.891 1.00 98.69 194 VAL A C 1
ATOM 1510 O O . VAL A 1 194 ? -9.538 7.581 10.302 1.00 98.69 194 VAL A O 1
ATOM 1513 N N . TRP A 1 195 ? -7.498 7.263 11.175 1.00 98.56 195 TRP A N 1
ATOM 1514 C CA . TRP A 1 195 ? -6.956 8.556 10.774 1.00 98.56 195 TRP A CA 1
ATOM 1515 C C . TRP A 1 195 ? -5.870 8.333 9.739 1.00 98.56 195 TRP A C 1
ATOM 1517 O O . TRP A 1 195 ? -4.923 7.609 10.022 1.00 98.56 195 TRP A O 1
ATOM 1527 N N . ILE A 1 196 ? -5.996 8.954 8.568 1.00 98.56 196 ILE A N 1
ATOM 1528 C CA . ILE A 1 196 ? -5.009 8.835 7.490 1.00 98.56 196 ILE A 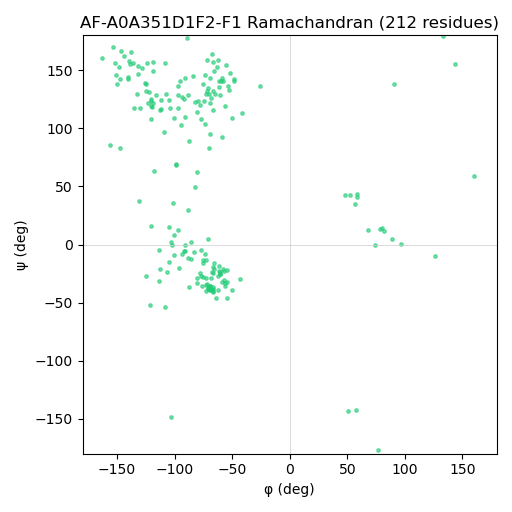CA 1
ATOM 1529 C C . ILE A 1 196 ? -4.459 10.217 7.166 1.00 98.56 196 ILE A C 1
ATOM 1531 O O . ILE A 1 196 ? -5.218 11.149 6.886 1.00 98.56 196 ILE A O 1
ATOM 1535 N N . VAL A 1 197 ? -3.137 10.355 7.209 1.00 98.44 197 VAL A N 1
ATOM 1536 C CA . VAL A 1 197 ? -2.429 11.582 6.837 1.00 98.44 197 VAL A CA 1
ATOM 1537 C C . VAL A 1 197 ? -2.056 11.511 5.365 1.00 98.44 197 VAL A C 1
ATOM 1539 O O . VAL A 1 197 ? -1.359 10.589 4.942 1.00 98.44 197 VAL A O 1
ATOM 1542 N N . ASP A 1 198 ? -2.460 12.516 4.594 1.00 98.12 198 ASP A N 1
ATOM 1543 C CA . ASP A 1 198 ? -1.971 12.695 3.233 1.00 98.12 198 ASP A CA 1
ATOM 1544 C C . ASP A 1 198 ? -0.819 13.708 3.214 1.00 98.12 198 ASP A C 1
ATOM 1546 O O . ASP A 1 198 ? -0.979 14.881 3.577 1.00 98.12 198 ASP A O 1
ATOM 1550 N N . ALA A 1 199 ? 0.364 13.246 2.805 1.00 95.06 199 ALA A N 1
ATOM 1551 C CA . ALA A 1 199 ? 1.585 14.040 2.860 1.00 95.06 199 ALA A CA 1
ATOM 1552 C C . ALA A 1 199 ? 1.596 15.201 1.854 1.00 95.06 199 ALA A C 1
ATOM 1554 O O . ALA A 1 199 ? 2.115 16.274 2.178 1.00 95.06 199 ALA A O 1
ATOM 1555 N N . ASP A 1 200 ? 1.023 15.003 0.664 1.00 94.38 200 ASP A N 1
ATOM 1556 C CA . ASP A 1 200 ? 1.095 15.974 -0.438 1.00 94.38 200 ASP A CA 1
ATOM 1557 C C . ASP A 1 200 ? -0.233 16.713 -0.659 1.00 94.38 200 ASP A C 1
ATOM 1559 O O . ASP A 1 200 ? -0.238 17.851 -1.123 1.00 94.38 200 ASP A O 1
ATOM 1563 N N . GLY A 1 201 ? -1.352 16.119 -0.248 1.00 94.75 201 GLY A N 1
ATOM 1564 C CA . GLY A 1 201 ? -2.660 16.765 -0.165 1.00 94.75 201 GLY A CA 1
ATOM 1565 C C . GLY A 1 201 ? -2.778 17.719 1.027 1.00 94.75 201 GLY A C 1
ATOM 1566 O O . GLY A 1 201 ? -3.667 18.569 1.051 1.00 94.75 201 GLY A O 1
ATOM 1567 N N . HIS A 1 202 ? -1.864 17.619 2.001 1.00 95.88 202 HIS A N 1
ATOM 1568 C CA . HIS A 1 202 ? -1.808 18.464 3.198 1.00 95.88 202 HIS A CA 1
ATOM 1569 C C . HIS A 1 202 ? -3.087 18.420 4.051 1.00 95.88 202 HIS A C 1
ATOM 1571 O O . HIS A 1 202 ? -3.528 19.443 4.585 1.00 95.88 202 HIS A O 1
ATOM 1577 N N . PHE A 1 203 ? -3.673 17.234 4.212 1.00 97.88 203 PHE A N 1
ATOM 1578 C CA . PHE A 1 203 ? -4.845 17.021 5.059 1.00 97.88 203 PHE A CA 1
ATOM 1579 C C . PHE A 1 203 ? -4.726 15.738 5.887 1.00 97.88 203 PHE A C 1
ATOM 1581 O O . PHE A 1 203 ? -3.883 14.879 5.638 1.00 97.88 203 PHE A O 1
ATOM 1588 N N . VAL A 1 204 ? -5.595 15.627 6.892 1.00 98.31 204 VAL A N 1
ATOM 1589 C CA . VAL A 1 204 ? -5.821 14.394 7.649 1.00 98.31 204 VAL A CA 1
ATOM 1590 C C . VAL A 1 204 ? -7.289 14.029 7.494 1.00 98.31 204 VAL A C 1
ATOM 1592 O O . VAL A 1 204 ? -8.160 14.850 7.790 1.00 98.31 204 VAL A O 1
ATOM 1595 N N . ALA A 1 205 ? -7.551 12.822 7.012 1.00 98.38 205 ALA A N 1
ATOM 1596 C CA . ALA A 1 205 ? -8.883 12.256 6.885 1.00 98.38 205 ALA A CA 1
ATOM 1597 C C . ALA A 1 205 ? -9.198 11.399 8.113 1.00 98.38 205 ALA A C 1
ATOM 1599 O O . ALA A 1 205 ? -8.325 10.700 8.628 1.00 98.38 205 ALA A O 1
ATOM 1600 N N . LYS A 1 206 ? -10.439 11.469 8.586 1.00 98.50 206 LYS A N 1
ATOM 1601 C CA . LYS A 1 206 ? -10.951 10.664 9.692 1.00 98.50 206 LYS A CA 1
ATOM 1602 C C . LYS A 1 206 ? -12.051 9.782 9.127 1.00 98.50 206 LYS A C 1
ATOM 1604 O O . LYS A 1 206 ? -12.963 10.320 8.535 1.00 98.50 206 LYS A O 1
ATOM 1609 N N . PHE A 1 207 ? -12.007 8.481 9.358 1.00 98.69 207 PHE A N 1
ATOM 1610 C CA . PHE A 1 207 ? -13.054 7.565 8.919 1.00 98.69 207 PHE A CA 1
ATOM 1611 C C . PHE A 1 207 ? -13.697 6.863 10.105 1.00 98.69 207 PHE A C 1
ATOM 1613 O O . PHE A 1 207 ? -13.073 6.707 11.164 1.00 98.69 207 PHE A O 1
ATOM 1620 N N . THR A 1 208 ? -14.925 6.381 9.926 1.00 98.62 208 THR A N 1
ATOM 1621 C CA . THR A 1 208 ? -15.446 5.299 10.773 1.00 98.62 208 THR A CA 1
ATOM 1622 C C . THR A 1 208 ? -14.502 4.095 10.714 1.00 98.62 208 THR A C 1
ATOM 1624 O O . THR A 1 208 ? -13.765 3.918 9.744 1.00 98.62 208 THR A O 1
ATOM 1627 N N . ASN A 1 209 ? -14.488 3.259 11.759 1.00 97.94 209 ASN A N 1
ATOM 1628 C CA . ASN A 1 209 ? -13.558 2.124 11.825 1.00 97.94 209 ASN A CA 1
ATOM 1629 C C . ASN A 1 209 ? -13.675 1.183 10.613 1.00 97.94 209 ASN A C 1
ATOM 1631 O O . ASN A 1 209 ? -12.670 0.635 10.174 1.00 97.94 209 ASN A O 1
ATOM 1635 N N . ASP A 1 210 ? -14.883 1.037 10.063 1.00 97.00 210 ASP A N 1
ATOM 1636 C CA . ASP A 1 210 ? -15.203 0.213 8.892 1.00 97.00 210 ASP A CA 1
ATOM 1637 C C . ASP A 1 210 ? -14.985 0.919 7.538 1.00 97.00 210 ASP A C 1
ATOM 1639 O O . ASP A 1 210 ? -15.290 0.345 6.495 1.00 97.00 210 ASP A O 1
ATOM 1643 N N . GLY A 1 211 ? -14.498 2.164 7.536 1.00 97.25 211 GLY A N 1
ATOM 1644 C CA . GLY A 1 211 ? -14.208 2.926 6.319 1.00 97.25 211 GLY A CA 1
ATOM 1645 C C . GLY A 1 211 ? -15.439 3.325 5.501 1.00 97.25 211 GL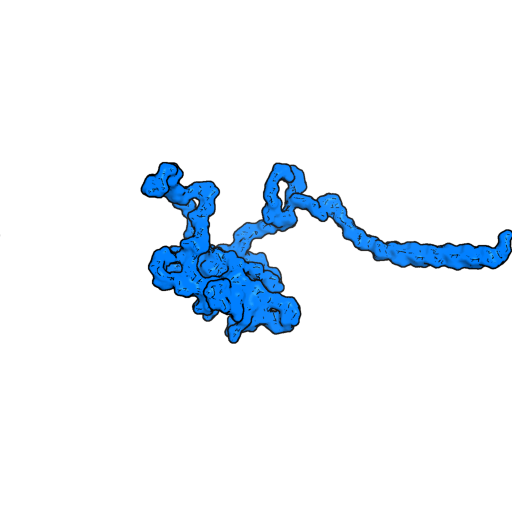Y A C 1
ATOM 1646 O O . GLY A 1 211 ? -15.296 3.738 4.347 1.00 97.25 211 GLY A O 1
ATOM 1647 N N . SER A 1 212 ? -16.649 3.188 6.052 1.00 97.31 212 SER A N 1
ATOM 1648 C CA . SER A 1 212 ? -17.890 3.500 5.334 1.00 97.31 212 SER A CA 1
ATOM 1649 C C . SER A 1 212 ? -18.185 5.002 5.241 1.00 97.31 212 SER A C 1
ATOM 1651 O O . SER A 1 212 ? -18.805 5.435 4.267 1.00 97.31 212 SER A O 1
ATOM 1653 N N . GLU A 1 213 ? -17.704 5.805 6.195 1.00 97.69 213 GLU A N 1
ATOM 1654 C CA . GLU A 1 213 ? -17.904 7.260 6.246 1.00 97.69 213 GLU A CA 1
ATOM 1655 C C . GLU A 1 213 ? -16.583 8.012 6.494 1.00 97.69 213 GLU A C 1
ATOM 1657 O O . GLU A 1 213 ? -15.715 7.513 7.214 1.00 97.69 213 GLU A O 1
ATOM 1662 N N . LEU A 1 214 ? -16.473 9.215 5.905 1.00 93.81 214 LEU A N 1
ATOM 1663 C CA . LEU A 1 214 ? -15.406 10.220 6.073 1.00 93.81 214 LEU A CA 1
ATOM 1664 C C . LEU A 1 214 ? -15.904 11.401 6.929 1.00 93.81 214 LEU A C 1
ATOM 1666 O O . LEU A 1 214 ? -17.062 11.826 6.707 1.00 93.81 214 LEU A O 1
#

Mean predicted aligned error: 11.89 Å

Solvent-accessible surface area (backbone atoms only — not comparable to full-atom values): 12822 Å² total; per-residue (Å²): 136,60,76,71,57,55,55,53,54,54,53,53,53,51,53,51,53,53,51,55,61,60,58,68,72,74,65,84,65,75,79,67,51,96,72,75,83,60,64,57,53,90,88,68,84,80,80,83,54,89,61,40,90,52,84,80,68,81,70,62,63,42,63,45,45,81,63,38,87,93,23,79,60,34,31,83,38,41,67,54,30,74,35,70,82,41,72,67,40,27,39,39,28,18,55,18,29,26,56,53,76,92,67,87,70,77,62,41,77,38,65,91,84,33,90,91,40,54,46,54,46,92,90,49,78,86,68,61,55,73,80,40,43,58,46,53,86,39,75,84,48,88,86,49,64,47,84,81,66,44,20,43,85,46,54,28,37,34,24,26,29,74,85,17,44,65,77,45,76,48,48,93,50,34,88,75,43,28,35,48,42,43,60,49,61,53,91,83,43,92,74,38,40,37,36,37,36,24,72,74,62,72,48,72,49,54,25,44,60,84,65,83,46,113

Secondary structure (DSSP, 8-state):
--HHHHHHHHHHHHHHHHHHHHGGG--------TTTTS-SSTT--S---TTTTPPP-TT-SPPHHHHSTT-TTEEEEEEEEEEEEETTEEEEEEEEEEE---SPPPPEE-GGG-TT-EES-TTS-S--HHHHS--GGGTTSTTS--BTTTBB---SEEEE-TTS-EEEE-GGGGGG-S-EEEEEE-TT-TT--EEEEETTTTEEEEE-TTSS--

Foldseek 3Di:
DDPVVVVVVVVVVVVVVVVVVVVVPPPPPPPCPVVNDDQCDPPDDDDPSVVGVDDDDPCALPAPVVADPPCPQKGFFAFQDWAPPDQFWIKTAGQFIFTDDPDQDDWDDDCVVHPPDIPPDPPDDNDDRPQQGAFLVCNPPPPNDDDPHSGDLFQRMFIGHNNSHTDDGLRVCSNVARGFHDWDFDPPDPQRWIWIDHPPSRDIDTAGNNNPGD

Nearest PDB structures (foldseek):
  8j72-assembly1_A  TM=3.865E-01  e=7.438E-02  Mus musculus
  6xg7-assembly1_A  TM=3.722E-01  e=1.196E-01  Drosophila melanogaster
  7qrv-assembly2_B  TM=3.802E-01  e=1.196E-01  Homo sapiens
  5wu5-assembly5_A  TM=7.039E-01  e=4.748E+00  Homo sapiens
  5wu5-assembly5_C  TM=6.883E-01  e=5.039E+00  Homo sapiens